Protein AF-A0A7C2DV94-F1 (afdb_monomer)

pLDDT: mean 88.76, std 10.7, range [47.41, 98.06]

Sequence (280 aa):
NLDLTALRSFVTVAEVGGVT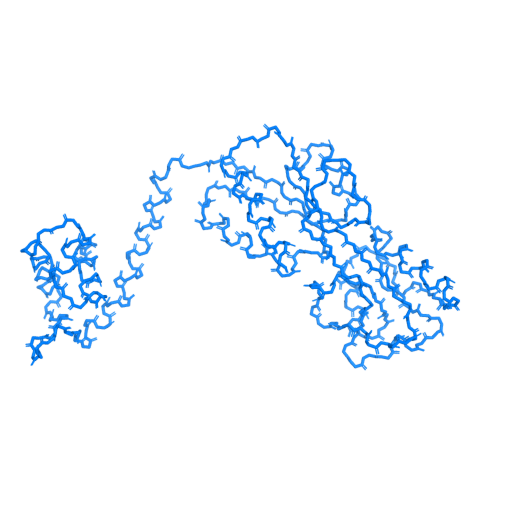RAAGLLNMTQSAVSMQLKRLEEGLGQNVFSRAARRLSLTPEGEQLLSYARRMIALNDEALARLTDRGYEGEVRLGVPHDIVYPQMPVVLKSLAQEFPRVRVNLMSSFTKFLKDDFVAGQYDIILTTEDEPGPGGEILATRDLVWVGAPDGTAWQRRPLRLGFKDTCFFRPIAQARLDAAGIPWEMGFEGECEQVIEATVAADLAISARMRDAIPRGVEVIEAGNSLPPLGQLSICLYNRGFQKGPVIDTILGQLRCAYAA

Radius of gyration: 27.88 Å; Cα contacts (8 Å, |Δi|>4): 443; chains: 1; bounding box: 64×55×72 Å

Secondary structure (DSSP, 8-state):
---HHHHHHHHHHHHHTSHHHHHHHTT--HHHHHHHHHHHHHHHTS-SEE-SSSS-EE-HHHHHHHHHHHHHHHHHHHHHHHHH-----EEEEEEEEGGGSTTHHHHHHHHHHHH-TTEEEEEEEE-HHHHHHHHHTT--SEEEEEESSPPTTPEEEEEEEEEEEE-TT--GGGSSSEEE---TT-THHHHHHHHHHHTT--EEES--SS-HHHHHHHHHTTS-BEEEETT-PPTT-EE---GGGS----EEEEEEEE-SS--SHHHHHHHHHHHHHHH-

Nearest PDB structures (foldseek):
  8sbf-assembly1_D  TM=5.612E-01  e=2.445E-19  Acinetobacter baylyi ADP1
  6g1d-assembly1_B  TM=5.050E-01  e=6.681E-19  Corynebacterium glutamicum
  3onm-assembly1_A  TM=7.831E-01  e=1.874E-14  Yersinia pseudotuberculosis IP 31758
  6g1b-assembly1_J-2  TM=4.345E-01  e=7.746E-18  Corynebacterium glutamicum
  7l4s-assembly2_D  TM=7.063E-01  e=5.474E-11  Shewanella oneidensis MR-1

Foldseek 3Di:
DQDLVLLLLLLLCQVVQHLCVSCVVSVHDSVVSVVSQVVRCVVVVHHQWDPPDPTTHGDPVVVVSNVVSVVVNVVVVVVCCVPPPPDDAEEAEEEEEPQPCPDQVVVLVVVLCSVHVRYHYHYDYDAQVVQVVCQVVVNHQKYKHKAADDDPQWDFLDKFFKFKKAFVVADLLVDPVAEEQDDPSHPLVVLQVVQCVVVVRHHDHLDDDDDPVVSVVCRLVNNHMYIGGQRRDDPSMDGDPPPPSGGGSGMITIIMHGPVPDDDVSVVVSVVSVSVRRND

Structure (mmCIF, N/CA/C/O backbone):
data_AF-A0A7C2DV94-F1
#
_entry.id   AF-A0A7C2DV94-F1
#
loop_
_atom_site.group_PDB
_atom_site.id
_atom_site.type_symbol
_atom_site.label_atom_id
_atom_site.label_alt_id
_atom_site.label_comp_id
_atom_site.label_asym_id
_atom_site.label_entity_id
_atom_site.label_seq_id
_atom_site.pdbx_PDB_ins_code
_atom_site.Cartn_x
_atom_site.Cartn_y
_atom_site.Cartn_z
_atom_site.occupancy
_atom_site.B_iso_or_equiv
_atom_site.auth_seq_id
_atom_site.auth_comp_id
_atom_site.auth_asym_id
_atom_site.auth_atom_id
_atom_site.pdbx_PDB_model_num
ATOM 1 N N . ASN A 1 1 ? -38.627 -9.018 24.542 1.00 70.44 1 ASN A N 1
ATOM 2 C CA . ASN A 1 1 ? -37.436 -8.232 24.153 1.00 70.44 1 ASN A CA 1
ATOM 3 C C . ASN A 1 1 ? -36.237 -8.840 24.870 1.00 70.44 1 ASN A C 1
ATOM 5 O O . ASN A 1 1 ? -36.411 -9.204 26.027 1.00 70.44 1 ASN A O 1
ATOM 9 N N . LEU A 1 2 ? -35.095 -9.032 24.207 1.00 84.38 2 LEU A N 1
ATOM 10 C CA . LEU A 1 2 ? -33.922 -9.676 24.818 1.00 84.38 2 LEU A CA 1
ATOM 11 C C . LEU A 1 2 ? -33.049 -8.622 25.512 1.00 84.38 2 LEU A C 1
ATOM 13 O O . LEU A 1 2 ? -32.618 -7.667 24.875 1.00 84.38 2 LEU A O 1
ATOM 17 N N . ASP A 1 3 ? -32.798 -8.791 26.811 1.00 89.75 3 ASP A N 1
ATOM 18 C CA . ASP A 1 3 ? -31.919 -7.908 27.587 1.00 89.75 3 ASP A CA 1
ATOM 19 C C . ASP A 1 3 ? -30.446 -8.237 27.299 1.00 89.75 3 ASP A C 1
ATOM 21 O O . ASP A 1 3 ? -29.987 -9.358 27.533 1.00 89.75 3 ASP A O 1
ATOM 25 N N . LEU A 1 4 ? -29.685 -7.251 26.819 1.00 89.81 4 LEU A N 1
ATOM 26 C CA . LEU A 1 4 ? -28.257 -7.385 26.518 1.00 89.81 4 LEU A CA 1
ATOM 27 C C . LEU A 1 4 ? -27.417 -7.770 27.740 1.00 89.81 4 LEU A C 1
ATOM 29 O O . LEU A 1 4 ? -26.421 -8.477 27.594 1.00 89.81 4 LEU A O 1
ATOM 33 N N . THR A 1 5 ? -27.825 -7.375 28.947 1.00 90.19 5 THR A N 1
ATOM 34 C CA . THR A 1 5 ? -27.148 -7.773 30.192 1.00 90.19 5 THR A CA 1
ATOM 35 C C . THR A 1 5 ? -27.290 -9.277 30.432 1.00 90.19 5 THR A C 1
ATOM 37 O O . THR A 1 5 ? -26.333 -9.959 30.817 1.00 90.19 5 THR A O 1
ATOM 40 N N . ALA A 1 6 ? -28.480 -9.813 30.153 1.00 94.38 6 ALA A N 1
ATOM 41 C CA . ALA A 1 6 ? -28.763 -11.236 30.255 1.00 94.38 6 ALA A CA 1
ATOM 42 C C . ALA A 1 6 ? -28.068 -12.036 29.145 1.00 94.38 6 ALA A C 1
ATOM 44 O O . ALA A 1 6 ? -27.495 -13.091 29.420 1.00 94.38 6 ALA A O 1
ATOM 45 N N . LEU A 1 7 ? -28.019 -11.497 27.921 1.00 95.94 7 LEU A N 1
ATOM 46 C CA . LEU A 1 7 ? -27.265 -12.085 26.810 1.00 95.94 7 LEU A CA 1
ATOM 47 C C . LEU A 1 7 ? -25.759 -12.127 27.091 1.00 95.94 7 LEU A C 1
ATOM 49 O O . LEU A 1 7 ? -25.143 -13.170 26.889 1.00 95.94 7 LEU A O 1
ATOM 53 N N . ARG A 1 8 ? -25.162 -11.043 27.605 1.00 93.31 8 ARG A N 1
ATOM 54 C CA . ARG A 1 8 ? -23.743 -11.023 28.005 1.00 93.31 8 ARG A CA 1
ATOM 55 C C . ARG A 1 8 ? -23.462 -12.066 29.084 1.00 93.31 8 ARG A C 1
ATOM 57 O O . ARG A 1 8 ? -22.522 -12.841 28.948 1.00 93.31 8 ARG A O 1
ATOM 64 N N . SER A 1 9 ? -24.331 -12.158 30.094 1.00 94.44 9 SER A N 1
ATOM 65 C CA . SER A 1 9 ? -24.236 -13.189 31.138 1.00 94.44 9 SER A CA 1
ATOM 66 C C . SER A 1 9 ? -24.270 -14.605 30.556 1.00 94.44 9 SER A C 1
ATOM 68 O O . SER A 1 9 ? -23.440 -15.442 30.907 1.00 94.44 9 SER A O 1
ATOM 70 N N . PHE A 1 10 ? -25.193 -14.867 29.633 1.00 96.88 10 PHE A N 1
ATOM 71 C CA . PHE A 1 10 ? -25.312 -16.141 28.930 1.00 96.88 10 PHE A CA 1
ATOM 72 C C . PHE A 1 10 ? -24.067 -16.496 28.111 1.00 96.88 10 PHE A C 1
ATOM 74 O O . PHE A 1 10 ? -23.511 -17.581 28.298 1.00 96.88 10 PHE A O 1
ATOM 81 N N . VAL A 1 11 ? -23.594 -15.577 27.265 1.00 95.62 11 VAL A N 1
ATOM 82 C CA . VAL A 1 11 ? -22.402 -15.778 26.427 1.00 95.62 11 VAL A CA 1
ATOM 83 C C . VAL A 1 11 ? -21.177 -16.064 27.294 1.00 95.62 11 VAL A C 1
ATOM 85 O O . VAL A 1 11 ? -20.503 -17.069 27.076 1.00 95.62 11 VAL A O 1
ATOM 88 N N . THR A 1 12 ? -20.929 -15.256 28.330 1.00 90.56 12 THR A N 1
ATOM 89 C CA . THR A 1 12 ? -19.771 -15.459 29.211 1.00 90.56 12 THR A CA 1
ATOM 90 C C . THR A 1 12 ? -19.838 -16.807 29.924 1.00 90.56 12 THR A C 1
ATOM 92 O O . THR A 1 12 ? -18.832 -17.508 29.991 1.00 90.56 12 THR A O 1
ATOM 95 N N . VAL A 1 13 ? -21.010 -17.217 30.426 1.00 94.94 13 VAL A N 1
ATOM 96 C CA . VAL A 1 13 ? -21.186 -18.523 31.087 1.00 94.94 13 VAL A CA 1
ATOM 97 C C . VAL A 1 13 ? -20.952 -19.684 30.122 1.00 94.94 13 VAL A C 1
ATOM 99 O O . VAL A 1 13 ? -20.335 -20.673 30.525 1.00 94.94 13 VAL A O 1
ATOM 102 N N . ALA A 1 14 ? -21.400 -19.564 28.870 1.00 93.12 14 ALA A N 1
ATOM 103 C CA . ALA A 1 14 ? -21.164 -20.560 27.830 1.00 93.12 14 ALA A CA 1
ATOM 104 C C . ALA A 1 14 ? -19.669 -20.698 27.495 1.00 93.12 14 ALA A C 1
ATOM 106 O O . ALA A 1 14 ? -19.164 -21.813 27.383 1.00 93.12 14 ALA A O 1
ATOM 107 N N . GLU A 1 15 ? -18.947 -19.581 27.404 1.00 89.69 15 GLU A N 1
ATOM 108 C CA . GLU A 1 15 ? -17.522 -19.551 27.048 1.00 89.69 15 GLU A CA 1
ATOM 109 C C . GLU A 1 15 ? -16.624 -20.085 28.159 1.00 89.69 15 GLU A C 1
ATOM 111 O O . GLU A 1 15 ? -15.715 -20.878 27.912 1.00 89.69 15 GLU A O 1
ATOM 116 N N . VAL A 1 16 ? -16.899 -19.698 29.405 1.00 89.06 16 VAL A N 1
ATOM 117 C CA . VAL A 1 16 ? -16.094 -20.152 30.544 1.00 89.06 16 VAL A CA 1
ATOM 118 C C . VAL A 1 16 ? -16.640 -21.416 31.185 1.00 89.06 16 VAL A C 1
ATOM 120 O O . VAL A 1 16 ? -16.038 -21.912 32.127 1.00 89.06 16 VAL A O 1
ATOM 123 N N . GLY A 1 17 ? -17.760 -21.967 30.718 1.00 86.00 17 GLY A N 1
ATOM 124 C CA . GLY A 1 17 ? -18.319 -23.234 31.194 1.00 86.00 17 GLY A CA 1
ATOM 125 C C . GLY A 1 17 ? -18.660 -23.254 32.687 1.00 86.00 17 GLY A C 1
ATOM 126 O O . GLY A 1 17 ? -18.464 -24.279 33.345 1.00 86.00 17 GLY A O 1
ATOM 127 N N . GLY A 1 18 ? -19.100 -22.126 33.257 1.00 88.50 18 GLY A N 1
ATOM 128 C CA . GLY A 1 18 ? -19.521 -22.076 34.659 1.00 88.50 18 GLY A CA 1
ATOM 129 C C . GLY A 1 18 ? -19.868 -20.687 35.195 1.00 88.50 18 GLY A C 1
ATOM 130 O O . GLY A 1 18 ? -19.158 -19.711 34.965 1.00 88.50 18 GLY A O 1
ATOM 131 N N . VAL A 1 19 ? -20.934 -20.628 35.998 1.00 90.75 19 VAL A N 1
ATOM 132 C CA . VAL A 1 19 ? -21.489 -19.385 36.564 1.00 90.75 19 VAL A CA 1
ATOM 133 C C . VAL A 1 19 ? -20.498 -18.664 37.481 1.00 90.75 19 VAL A C 1
ATOM 135 O O . VAL A 1 19 ? -20.365 -17.448 37.400 1.00 90.75 19 VAL A O 1
ATOM 138 N N . THR A 1 20 ? -19.761 -19.392 38.323 1.00 89.88 20 THR A N 1
ATOM 139 C CA . THR A 1 20 ? -18.794 -18.795 39.262 1.00 89.88 20 THR A CA 1
ATOM 140 C C . THR A 1 20 ? -17.648 -18.085 38.539 1.00 89.88 20 THR A C 1
ATOM 142 O O . THR A 1 20 ? -17.270 -16.985 38.927 1.00 89.88 20 THR A O 1
ATOM 145 N N . ARG A 1 21 ? -17.122 -18.672 37.453 1.00 87.38 21 ARG A N 1
ATOM 146 C CA . ARG A 1 21 ? -16.070 -18.038 36.641 1.00 87.38 21 ARG A CA 1
ATOM 147 C C . ARG A 1 21 ? -16.603 -16.828 35.875 1.00 87.38 21 ARG A C 1
ATOM 149 O O . ARG A 1 21 ? -15.940 -15.798 35.838 1.00 87.38 21 ARG A O 1
ATOM 156 N N . ALA A 1 22 ? -17.813 -16.929 35.326 1.00 88.50 22 ALA A N 1
ATOM 157 C CA . ALA A 1 22 ? -18.441 -15.825 34.606 1.00 88.50 22 ALA A CA 1
ATOM 158 C C . ALA A 1 22 ? -18.729 -14.622 35.513 1.00 88.50 22 ALA A C 1
ATOM 160 O O . ALA A 1 22 ? -18.505 -13.487 35.111 1.00 88.50 22 ALA A O 1
ATOM 161 N N . ALA A 1 23 ? -19.165 -14.867 36.752 1.00 88.69 23 ALA A N 1
ATOM 162 C CA . ALA A 1 23 ? -19.403 -13.826 37.750 1.00 88.69 23 ALA A CA 1
ATOM 163 C C . ALA A 1 23 ? -18.155 -12.961 37.997 1.00 88.69 23 ALA A C 1
ATOM 165 O O . ALA A 1 23 ? -18.254 -11.735 37.994 1.00 88.69 23 ALA A O 1
ATOM 166 N N . GLY A 1 24 ? -16.979 -13.593 38.104 1.00 80.75 24 GLY A N 1
ATOM 167 C CA . GLY A 1 24 ? -15.704 -12.884 38.229 1.00 80.75 24 GLY A CA 1
ATOM 168 C C . GLY A 1 24 ? -15.379 -11.996 37.024 1.00 80.75 24 GLY A C 1
ATOM 169 O O . GLY A 1 24 ? -14.966 -10.859 37.208 1.00 80.75 24 GLY A O 1
ATOM 170 N N . LEU A 1 25 ? -15.618 -12.472 35.797 1.00 73.50 25 LEU A N 1
ATOM 171 C CA . LEU A 1 25 ? -15.349 -11.700 34.572 1.00 73.50 25 LEU A CA 1
ATOM 172 C C . LEU A 1 25 ? -16.325 -10.541 34.353 1.00 73.50 25 LEU A C 1
ATOM 174 O O . LEU A 1 25 ? -15.957 -9.518 33.783 1.00 73.50 25 LEU A O 1
ATOM 178 N N . LEU A 1 26 ? -17.570 -10.700 34.799 1.00 81.75 26 LEU A N 1
ATOM 179 C CA . LEU A 1 26 ? -18.624 -9.699 34.637 1.00 81.75 26 LEU A CA 1
ATOM 180 C C . LEU A 1 26 ? -18.655 -8.674 35.778 1.00 81.75 26 LEU A C 1
ATOM 182 O O . LEU A 1 26 ? -19.488 -7.772 35.744 1.00 81.75 26 LEU A O 1
ATOM 186 N N . ASN A 1 27 ? -17.786 -8.808 36.788 1.00 86.25 27 ASN A N 1
ATOM 187 C CA . ASN A 1 27 ? -17.845 -8.041 38.038 1.00 86.25 27 ASN A CA 1
ATOM 188 C C . ASN A 1 27 ? -19.232 -8.120 38.711 1.00 86.25 27 ASN A C 1
ATOM 190 O O . ASN A 1 27 ? -19.767 -7.132 39.212 1.00 86.25 27 ASN A O 1
ATOM 194 N N . MET A 1 28 ? -19.832 -9.314 38.710 1.00 90.44 28 MET A N 1
ATOM 195 C CA . MET A 1 28 ? -21.149 -9.597 39.289 1.00 90.44 28 MET A CA 1
ATOM 196 C C . MET A 1 28 ? -21.049 -10.685 40.363 1.00 90.44 28 MET A C 1
ATOM 198 O O . MET A 1 28 ? -20.097 -11.460 40.406 1.00 90.44 28 MET A O 1
ATOM 202 N N . THR A 1 29 ? -22.060 -10.804 41.227 1.00 95.00 29 THR A N 1
ATOM 203 C CA . THR A 1 29 ? -22.176 -11.961 42.129 1.00 95.00 29 THR A CA 1
ATOM 204 C C . THR A 1 29 ? -22.707 -13.187 41.377 1.00 95.00 29 THR A C 1
ATOM 206 O O . THR A 1 29 ? -23.443 -13.067 40.395 1.00 95.00 29 THR A O 1
ATOM 209 N N . GLN A 1 30 ? -22.400 -14.398 41.858 1.00 94.62 30 GLN A N 1
ATOM 210 C CA . GLN A 1 30 ? -22.920 -15.641 41.264 1.00 94.62 30 GLN A CA 1
ATOM 211 C C . GLN A 1 30 ? -24.460 -15.678 41.233 1.00 94.62 30 GLN A C 1
ATOM 213 O O . GLN A 1 30 ? -25.055 -16.160 40.265 1.00 94.62 30 GLN A O 1
ATOM 218 N N . SER A 1 31 ? -25.114 -15.155 42.275 1.00 94.69 31 SER A N 1
ATOM 219 C CA . SER A 1 31 ? -26.574 -15.043 42.339 1.00 94.69 31 SER A CA 1
ATOM 220 C C . SER A 1 31 ? -27.120 -14.067 41.295 1.00 94.69 31 SER A C 1
ATOM 222 O O . SER A 1 31 ? -28.134 -14.371 40.668 1.00 94.69 31 SER A O 1
ATOM 224 N N . ALA A 1 32 ? -26.430 -12.950 41.038 1.00 93.75 32 ALA A N 1
ATOM 225 C CA . ALA A 1 32 ? -26.820 -11.996 40.005 1.00 93.75 32 ALA A CA 1
ATOM 226 C C . ALA A 1 32 ? -26.713 -12.602 38.597 1.00 93.75 32 ALA A C 1
ATOM 228 O O . ALA A 1 32 ? -27.674 -12.513 37.836 1.00 93.75 32 ALA A O 1
ATOM 229 N N . VAL A 1 33 ? -25.613 -13.294 38.273 1.00 94.12 33 VAL A N 1
ATOM 230 C CA . VAL A 1 33 ? -25.477 -14.011 36.987 1.00 94.12 33 VAL A CA 1
ATOM 231 C C . VAL A 1 33 ? -26.559 -15.085 36.844 1.00 94.12 33 VAL A C 1
ATOM 233 O O . VAL A 1 33 ? -27.213 -15.167 35.808 1.00 94.12 33 VAL A O 1
ATOM 236 N N . SER A 1 34 ? -26.819 -15.868 37.897 1.00 93.62 34 SER A N 1
ATOM 237 C CA . SER A 1 34 ? -27.868 -16.904 37.874 1.00 93.62 34 SER A CA 1
ATOM 238 C C . SER A 1 34 ? -29.262 -16.316 37.632 1.00 93.62 34 SER A C 1
ATOM 240 O O . SER A 1 34 ? -30.061 -16.896 36.902 1.00 93.62 34 SER A O 1
ATOM 242 N N . MET A 1 35 ? -29.556 -15.153 38.220 1.00 95.38 35 MET A N 1
ATOM 243 C CA . MET A 1 35 ? -30.818 -14.445 38.011 1.00 95.38 35 MET A CA 1
ATOM 244 C C . MET A 1 35 ? -30.952 -13.928 36.574 1.00 95.38 35 MET A C 1
ATOM 246 O O . MET A 1 35 ? -32.039 -14.007 36.011 1.00 95.38 35 MET A O 1
ATOM 250 N N . GLN A 1 36 ? -29.865 -13.438 35.970 1.00 96.06 36 GLN A N 1
ATOM 251 C CA . GLN A 1 36 ? -29.868 -13.009 34.570 1.00 96.06 36 GLN A CA 1
ATOM 252 C C . GLN A 1 36 ? -30.136 -14.174 33.612 1.00 96.06 36 GLN A C 1
ATOM 254 O O . GLN A 1 36 ? -30.967 -14.048 32.716 1.00 96.06 36 GLN A O 1
ATOM 259 N N . LEU A 1 37 ? -29.503 -15.330 33.844 1.00 94.69 37 LEU A N 1
ATOM 260 C CA . LEU A 1 37 ? -29.778 -16.542 33.065 1.00 94.69 37 LEU A CA 1
ATOM 261 C C . LEU A 1 37 ? -31.231 -16.990 33.214 1.00 94.69 37 LEU A C 1
ATOM 263 O O . LEU A 1 37 ? -31.898 -17.238 32.217 1.00 94.69 37 LEU A O 1
ATOM 267 N N . LYS A 1 38 ? -31.742 -1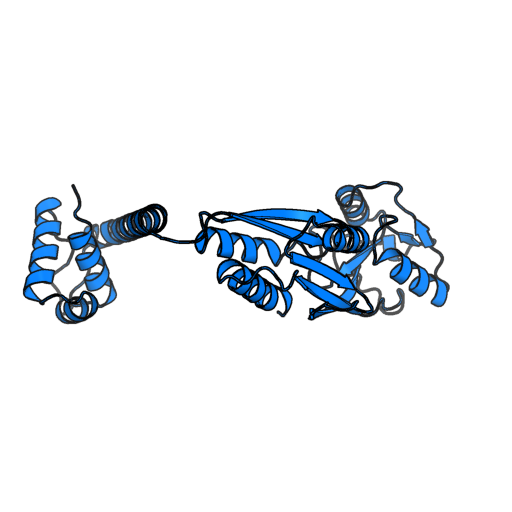7.025 34.449 1.00 93.50 38 LYS A N 1
ATOM 268 C CA . LYS A 1 38 ? -33.130 -17.408 34.715 1.00 93.50 38 LYS A CA 1
ATOM 269 C C . LYS A 1 38 ? -34.117 -16.488 33.990 1.00 93.50 38 LYS A C 1
ATOM 271 O O . LYS A 1 38 ? -35.045 -16.977 33.362 1.00 93.50 38 LYS A O 1
ATOM 276 N N . ARG A 1 39 ? -33.891 -15.170 34.020 1.00 93.50 39 ARG A N 1
ATOM 277 C CA . ARG A 1 39 ? -34.719 -14.193 33.290 1.00 93.50 39 ARG A CA 1
ATOM 278 C C . ARG A 1 39 ? -34.672 -14.399 31.779 1.00 93.50 39 ARG A C 1
ATOM 280 O O . ARG A 1 39 ? -35.693 -14.239 31.118 1.00 93.50 39 ARG A O 1
ATOM 287 N N . LEU A 1 40 ? -33.500 -14.731 31.235 1.00 95.38 40 LEU A N 1
ATOM 288 C CA . LEU A 1 40 ? -33.345 -15.034 29.814 1.00 95.38 40 LEU A CA 1
ATOM 289 C C . LEU A 1 40 ? -34.154 -16.278 29.426 1.00 95.38 40 LEU A C 1
ATOM 291 O O . LEU A 1 40 ? -34.907 -16.231 28.459 1.00 95.38 40 LEU A O 1
ATOM 295 N N . GLU A 1 41 ? -34.033 -17.356 30.203 1.00 94.56 41 GLU A N 1
ATOM 296 C CA . GLU A 1 41 ? -34.761 -18.612 29.982 1.00 94.56 41 GLU A CA 1
ATOM 297 C C . GLU A 1 41 ? -36.278 -18.423 30.116 1.00 94.56 41 GLU A C 1
ATOM 299 O O . GLU A 1 41 ? -37.038 -18.861 29.253 1.00 94.56 41 GLU A O 1
ATOM 304 N N . GLU A 1 42 ? -36.730 -17.694 31.140 1.00 93.06 42 GLU A N 1
ATOM 305 C CA . GLU A 1 42 ? -38.142 -17.335 31.328 1.00 93.06 42 GLU A CA 1
ATOM 306 C C . GLU A 1 42 ? -38.676 -16.487 30.167 1.00 93.06 42 GLU A C 1
ATOM 308 O O . GLU A 1 42 ? -39.779 -16.730 29.682 1.00 93.06 42 GLU A O 1
ATOM 313 N N . GLY A 1 43 ? -37.886 -15.526 29.678 1.00 91.06 43 GLY A N 1
ATOM 314 C CA . GLY A 1 43 ? -38.255 -14.686 28.538 1.00 91.06 43 GLY A CA 1
ATOM 315 C C . GLY A 1 43 ? -38.337 -15.443 27.209 1.00 91.06 43 GLY A C 1
ATOM 316 O O . GLY A 1 43 ? -39.063 -15.015 26.312 1.00 91.06 43 GLY A O 1
ATOM 317 N N . LEU A 1 44 ? -37.611 -16.556 27.082 1.00 91.69 44 LEU A N 1
ATOM 318 C CA . LEU A 1 44 ? -37.637 -17.444 25.917 1.00 91.69 44 LEU A CA 1
ATOM 319 C C . LEU A 1 44 ? -38.655 -18.584 26.057 1.00 91.69 44 LEU A C 1
ATOM 321 O O . LEU A 1 44 ? -39.007 -19.207 25.057 1.00 91.69 44 LEU A O 1
ATOM 325 N N . GLY A 1 45 ? -39.102 -18.883 27.280 1.00 92.62 45 GLY A N 1
ATOM 326 C CA . GLY A 1 45 ? -39.872 -20.088 27.594 1.00 92.62 45 GLY A CA 1
ATOM 327 C C . GLY A 1 45 ? -39.071 -21.384 27.413 1.00 92.62 45 GLY A C 1
ATOM 328 O O . GLY A 1 45 ? -39.668 -22.452 27.294 1.00 92.62 45 GLY A O 1
ATOM 329 N N . GLN A 1 46 ? -37.737 -21.297 27.356 1.00 92.62 46 GLN A N 1
ATOM 330 C CA . GLN A 1 46 ? -36.838 -22.407 27.035 1.00 92.62 46 GLN A CA 1
ATOM 331 C C . GLN A 1 46 ? -35.569 -22.361 27.887 1.00 92.62 46 GLN A C 1
ATOM 333 O O . GLN A 1 46 ? -35.052 -21.286 28.183 1.00 92.62 46 GLN A O 1
ATOM 338 N N . ASN A 1 47 ? -35.036 -23.536 28.234 1.00 93.62 47 ASN A N 1
ATOM 339 C CA . ASN A 1 47 ? -33.738 -23.634 28.897 1.00 93.62 47 ASN A CA 1
ATOM 340 C C . ASN A 1 47 ? -32.616 -23.532 27.861 1.00 93.62 47 ASN A C 1
ATOM 342 O O . ASN A 1 47 ? -32.651 -24.213 26.835 1.00 93.62 47 ASN A O 1
ATOM 346 N N . VAL A 1 48 ? -31.595 -22.733 28.156 1.00 94.31 48 VAL A N 1
ATOM 347 C CA . VAL A 1 48 ? -30.426 -22.543 27.275 1.00 94.31 48 VAL A CA 1
ATOM 348 C C . VAL A 1 48 ? -29.212 -23.339 27.756 1.00 94.31 48 VAL A C 1
ATOM 350 O O . VAL A 1 48 ? -28.264 -23.555 27.000 1.00 94.31 48 VAL A O 1
ATOM 353 N N . PHE A 1 49 ? -29.259 -23.828 29.000 1.00 93.81 49 PHE A N 1
ATOM 354 C CA . PHE A 1 49 ? -28.287 -24.764 29.557 1.00 93.81 49 PHE A CA 1
ATOM 355 C C . PHE A 1 49 ? -28.943 -26.071 30.014 1.00 93.81 49 PHE A C 1
ATOM 357 O O . PHE A 1 49 ? -30.014 -26.086 30.621 1.00 93.81 49 PHE A O 1
ATOM 364 N N . SER A 1 50 ? -28.254 -27.188 29.786 1.00 88.44 50 SER A N 1
ATOM 365 C CA . SER A 1 50 ? -28.629 -28.495 30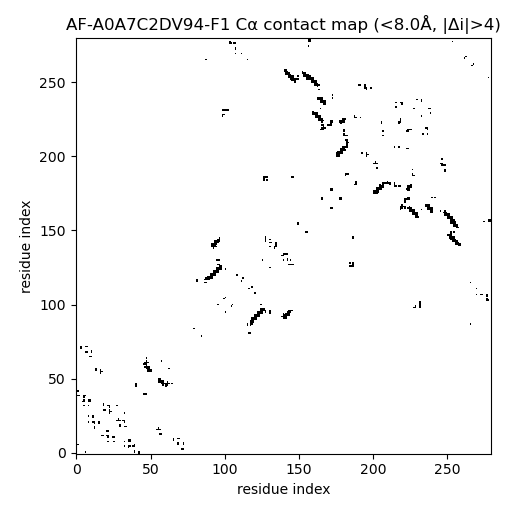.315 1.00 88.44 50 SER A CA 1
ATOM 366 C C . SER A 1 50 ? -28.049 -28.694 31.721 1.00 88.44 50 SER A C 1
ATOM 368 O O . SER A 1 50 ? -26.883 -28.390 31.992 1.00 88.44 50 SER A O 1
ATOM 370 N N . ARG A 1 51 ? -28.870 -29.237 32.629 1.00 71.31 51 ARG A N 1
ATOM 371 C CA . ARG A 1 51 ? -28.462 -29.637 33.992 1.00 71.31 51 ARG A CA 1
ATOM 372 C C . ARG A 1 51 ? -28.196 -31.142 34.123 1.00 71.31 51 ARG A C 1
ATOM 374 O O . ARG A 1 51 ? -27.954 -31.621 35.225 1.00 71.31 51 ARG A O 1
ATOM 381 N N . ALA A 1 52 ? -28.268 -31.888 33.019 1.00 65.50 52 ALA A N 1
ATOM 382 C CA . ALA A 1 52 ? -28.229 -33.351 33.021 1.00 65.50 52 ALA A CA 1
ATOM 383 C C . ALA A 1 52 ? -26.820 -33.936 33.235 1.00 65.50 52 ALA A C 1
ATOM 385 O O . ALA A 1 52 ? -26.686 -35.106 33.581 1.00 65.50 52 ALA A O 1
ATOM 386 N N . ALA A 1 53 ? -25.764 -33.137 33.064 1.00 56.56 53 ALA A N 1
ATOM 387 C CA . ALA A 1 53 ? -24.386 -33.572 33.246 1.00 56.56 53 ALA A CA 1
ATOM 388 C C . ALA A 1 53 ? -23.735 -32.883 34.454 1.00 56.56 53 ALA A C 1
ATOM 390 O O . ALA A 1 53 ? -24.061 -31.751 34.802 1.00 56.56 53 ALA A O 1
ATOM 391 N N . ARG A 1 54 ? -22.707 -33.523 35.035 1.00 65.44 54 ARG A N 1
ATOM 392 C CA . ARG A 1 54 ? -21.780 -32.933 36.033 1.00 65.44 54 ARG A CA 1
ATOM 393 C C . ARG A 1 54 ? -21.098 -31.630 35.561 1.00 65.44 54 ARG A C 1
ATOM 395 O O . ARG A 1 54 ? -20.338 -31.032 36.317 1.00 65.44 54 ARG A O 1
ATOM 402 N N . ARG A 1 55 ? -21.336 -31.217 34.314 1.00 71.44 55 ARG A N 1
ATOM 403 C CA . ARG A 1 55 ? -20.789 -30.045 33.642 1.00 71.44 55 ARG A CA 1
ATOM 404 C C . ARG A 1 55 ? -21.937 -29.278 32.986 1.00 71.44 55 ARG A C 1
ATOM 406 O O . ARG A 1 55 ? -22.780 -29.881 32.332 1.00 71.44 55 ARG A O 1
ATOM 413 N N . LEU A 1 56 ? -21.937 -27.959 33.150 1.00 83.25 56 LEU A N 1
ATOM 414 C CA . LEU A 1 56 ? -22.874 -27.063 32.480 1.00 83.25 56 LEU A CA 1
ATOM 415 C C . LEU A 1 56 ? -22.607 -27.101 30.965 1.00 83.25 56 LEU A C 1
ATOM 417 O O . LEU A 1 56 ? -21.482 -26.826 30.542 1.00 83.25 56 LEU A O 1
ATOM 421 N N . SER A 1 57 ? -23.610 -27.460 30.166 1.00 89.12 57 SER A N 1
ATOM 422 C CA . SER A 1 57 ? -23.531 -27.517 28.698 1.00 89.12 57 SER A CA 1
ATOM 423 C C . SER A 1 57 ? -24.712 -26.788 28.065 1.00 89.12 57 SER A C 1
ATOM 425 O O . SER A 1 57 ? -25.754 -26.651 28.701 1.00 89.12 57 SER A O 1
ATOM 427 N N . LEU A 1 58 ? -24.557 -26.309 26.830 1.00 93.88 58 LEU A N 1
ATOM 428 C CA . LEU A 1 58 ? -25.651 -25.680 26.088 1.00 93.88 58 LEU A CA 1
ATOM 429 C C . LEU A 1 58 ? -26.689 -26.722 25.656 1.00 93.88 58 LEU A C 1
ATOM 431 O O . LEU A 1 58 ? -26.357 -27.881 25.404 1.00 93.88 58 LEU A O 1
ATOM 435 N N . THR A 1 59 ? -27.948 -26.303 25.584 1.00 95.12 59 THR A N 1
ATOM 436 C CA . THR A 1 59 ? -28.995 -27.018 24.837 1.00 95.12 59 THR A CA 1
ATOM 437 C C . THR A 1 59 ? -28.887 -26.686 23.341 1.00 95.12 59 THR A C 1
ATOM 439 O O . THR A 1 59 ? -28.199 -25.721 22.992 1.00 95.12 59 THR A O 1
ATOM 442 N N . PRO A 1 60 ? -29.567 -27.420 22.437 1.00 94.00 60 PRO A N 1
ATOM 443 C CA . PRO A 1 60 ? -29.644 -27.041 21.022 1.00 94.00 60 PRO A CA 1
ATOM 444 C C . PRO A 1 60 ? -30.117 -25.593 20.818 1.00 94.00 60 PRO A C 1
ATOM 446 O O . PRO A 1 60 ? -29.594 -24.864 19.975 1.00 94.00 60 PRO A O 1
ATOM 449 N N . GLU A 1 61 ? -31.063 -25.141 21.637 1.00 94.38 61 GLU A N 1
ATOM 450 C CA . GLU A 1 61 ? -31.582 -23.775 21.598 1.00 94.38 61 GLU A CA 1
ATOM 451 C C . GLU A 1 61 ? -30.586 -22.772 22.184 1.00 94.38 61 GLU A C 1
ATOM 453 O O . GLU A 1 61 ? -30.453 -21.661 21.668 1.00 94.38 61 GLU A O 1
ATOM 458 N N . GLY A 1 62 ? -29.811 -23.181 23.193 1.00 95.31 62 GLY A N 1
ATOM 459 C CA . GLY A 1 62 ? -28.655 -22.434 23.681 1.00 95.31 62 GLY A CA 1
ATOM 460 C C . GLY A 1 62 ? -27.586 -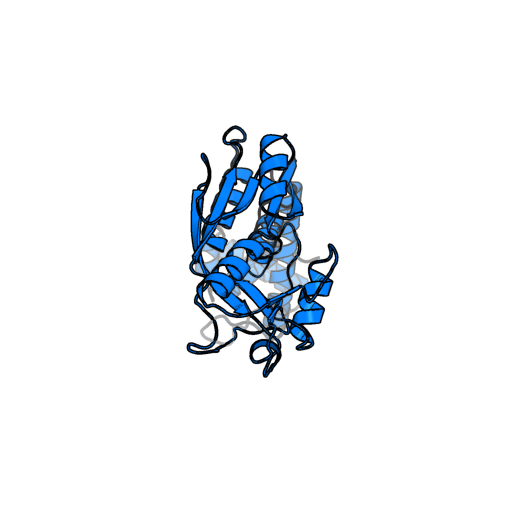22.225 22.603 1.00 95.31 62 GLY A C 1
ATOM 461 O O . GLY A 1 62 ? -27.081 -21.115 22.454 1.00 95.31 62 GLY A O 1
ATOM 462 N N . GLU A 1 63 ? -27.263 -23.240 21.799 1.00 95.31 63 GLU A N 1
ATOM 463 C CA . GLU A 1 63 ? -26.302 -23.088 20.695 1.00 95.31 63 GLU A CA 1
ATOM 464 C C . GLU A 1 63 ? -26.798 -22.110 19.622 1.00 95.31 63 GLU A C 1
ATOM 466 O O . GLU A 1 63 ? -26.044 -21.235 19.177 1.00 95.31 63 GLU A O 1
ATOM 471 N N . GLN A 1 64 ? -28.079 -22.193 19.250 1.00 95.44 64 GLN A N 1
ATOM 472 C CA . GLN A 1 64 ? -28.682 -21.231 18.325 1.00 95.44 64 GLN A CA 1
ATOM 473 C C . GLN A 1 64 ? -28.642 -19.811 18.897 1.00 95.44 64 GLN A C 1
ATOM 475 O O . GLN A 1 64 ? -28.209 -18.873 18.217 1.00 95.44 64 GLN A O 1
ATOM 480 N N . LEU A 1 65 ? -29.040 -19.649 20.163 1.00 95.75 65 LEU A N 1
ATOM 481 C CA . LEU A 1 65 ? -29.030 -18.357 20.835 1.00 95.75 65 LEU A CA 1
ATOM 482 C C . LEU A 1 65 ? -27.617 -17.785 20.943 1.00 95.75 65 LEU A C 1
ATOM 484 O O . LEU A 1 65 ? -27.456 -16.585 20.757 1.00 95.75 65 LEU A O 1
ATOM 488 N N . LEU A 1 66 ? -26.591 -18.605 21.185 1.00 94.38 66 LEU A N 1
ATOM 489 C CA . LEU A 1 66 ? -25.201 -18.152 21.309 1.00 94.38 66 LEU A CA 1
ATOM 490 C C . LEU A 1 66 ? -24.733 -17.401 20.057 1.00 94.38 66 LEU A C 1
ATOM 492 O O . LEU A 1 66 ? -24.112 -16.340 20.160 1.00 94.38 66 LEU A O 1
ATOM 496 N N . SER A 1 67 ? -25.084 -17.909 18.875 1.00 91.31 67 SER A N 1
ATOM 497 C CA . SER A 1 67 ? -24.779 -17.250 17.601 1.00 91.31 67 SER A CA 1
ATOM 498 C C . SER A 1 67 ? -25.473 -15.890 17.458 1.00 91.31 67 SER A C 1
ATOM 500 O O . SER A 1 67 ? -24.863 -14.917 17.003 1.00 91.31 67 SER A O 1
ATOM 502 N N . TYR A 1 68 ? -26.752 -15.789 17.833 1.00 94.81 68 TYR A N 1
ATOM 503 C CA . TYR A 1 68 ? -27.489 -14.521 17.776 1.00 94.81 68 TYR A CA 1
ATOM 504 C C . TYR A 1 68 ? -27.022 -13.531 18.847 1.00 94.81 68 TYR A C 1
ATOM 506 O O . TYR A 1 68 ? -26.789 -12.365 18.535 1.00 94.81 68 TYR A O 1
ATOM 514 N N . ALA A 1 69 ? -26.815 -13.997 20.078 1.00 92.94 69 ALA A N 1
ATOM 515 C CA . ALA A 1 69 ? -26.382 -13.198 21.217 1.00 92.94 69 ALA A CA 1
ATOM 516 C C . ALA A 1 69 ? -25.053 -12.492 20.934 1.00 92.94 69 ALA A C 1
ATOM 518 O O . ALA A 1 69 ? -24.951 -11.284 21.135 1.00 92.94 69 ALA A O 1
ATOM 519 N N . ARG A 1 70 ? -24.065 -13.211 20.383 1.00 86.06 70 ARG A N 1
ATOM 520 C CA . ARG A 1 70 ? -22.772 -12.627 19.987 1.00 86.06 70 ARG A CA 1
ATOM 521 C C . ARG A 1 70 ? -22.928 -11.496 18.973 1.00 86.06 70 ARG A C 1
ATOM 523 O O . ARG A 1 70 ? -22.338 -10.437 19.149 1.00 86.06 70 ARG A O 1
ATOM 530 N N . ARG A 1 71 ? -23.755 -11.694 17.940 1.00 88.75 71 ARG A N 1
ATOM 531 C CA . ARG A 1 71 ? -24.017 -10.671 16.913 1.00 88.75 71 ARG A CA 1
ATOM 532 C C . ARG A 1 71 ? -24.739 -9.451 17.484 1.00 88.75 71 ARG A C 1
ATOM 534 O O . ARG A 1 71 ? -24.383 -8.328 17.150 1.00 88.75 71 ARG A O 1
ATOM 541 N N . MET A 1 72 ? -25.721 -9.662 18.359 1.00 89.88 72 MET A N 1
ATOM 542 C CA . MET A 1 72 ? -26.461 -8.574 19.008 1.00 89.88 72 MET A CA 1
ATOM 543 C C . MET A 1 72 ? -25.573 -7.746 19.941 1.00 89.88 72 MET A C 1
ATOM 545 O O . MET A 1 72 ? -25.655 -6.522 19.918 1.00 89.88 72 MET A O 1
ATOM 549 N N . ILE A 1 73 ? -24.715 -8.402 20.729 1.00 83.25 73 ILE A N 1
ATOM 550 C CA . ILE A 1 73 ? -23.751 -7.722 21.604 1.00 83.25 73 ILE A CA 1
ATOM 551 C C . ILE A 1 73 ? -22.759 -6.920 20.760 1.00 83.25 73 ILE A C 1
ATOM 553 O O . ILE A 1 73 ? -22.601 -5.733 21.010 1.00 83.25 73 ILE A O 1
ATOM 557 N N . ALA A 1 74 ? -22.181 -7.519 19.715 1.00 72.00 74 ALA A N 1
ATOM 558 C CA . ALA A 1 74 ? -21.247 -6.823 18.829 1.00 72.00 74 ALA A CA 1
ATOM 559 C C . ALA A 1 74 ? -21.875 -5.583 18.170 1.00 72.00 74 ALA A C 1
ATOM 561 O O . ALA A 1 74 ? -21.255 -4.526 18.141 1.00 72.00 74 ALA A O 1
ATOM 562 N N . LEU A 1 75 ? -23.122 -5.685 17.697 1.00 76.25 75 LEU A N 1
ATOM 563 C CA . LEU A 1 75 ? -23.834 -4.553 17.099 1.00 76.25 75 LEU A CA 1
ATOM 564 C C . LEU A 1 75 ? -24.151 -3.456 18.129 1.00 76.25 75 LEU A C 1
ATOM 566 O O . LEU A 1 75 ? -24.101 -2.269 17.810 1.00 76.25 75 LEU A O 1
ATOM 570 N N . ASN A 1 76 ? -24.485 -3.834 19.366 1.00 77.06 76 ASN A N 1
ATOM 571 C CA . ASN A 1 76 ? -24.688 -2.869 20.443 1.00 77.06 76 ASN A CA 1
ATOM 572 C C . ASN A 1 76 ? -23.385 -2.156 20.817 1.00 77.06 76 ASN A C 1
ATOM 574 O O . ASN A 1 76 ? -23.399 -0.938 20.981 1.00 77.06 76 ASN A O 1
ATOM 578 N N . ASP A 1 77 ? -22.283 -2.897 20.902 1.00 67.69 77 ASP A N 1
ATOM 579 C CA . ASP A 1 77 ? -20.957 -2.357 21.190 1.00 67.69 77 ASP A CA 1
ATOM 580 C C . ASP A 1 77 ? -20.495 -1.420 20.068 1.00 67.69 77 ASP A C 1
ATOM 582 O O . ASP A 1 77 ? -20.004 -0.332 20.351 1.00 67.69 77 ASP A O 1
ATOM 586 N N . GLU A 1 78 ? -20.740 -1.774 18.803 1.00 65.81 78 GLU A N 1
ATOM 587 C CA . GLU A 1 78 ? -20.499 -0.913 17.638 1.00 65.81 78 GLU A CA 1
ATOM 588 C C . GLU A 1 78 ? -21.325 0.380 17.704 1.00 65.81 78 GLU A C 1
ATOM 590 O O . GLU A 1 78 ? -20.795 1.472 17.487 1.00 65.81 78 GLU A O 1
ATOM 595 N N . ALA A 1 79 ? -22.619 0.282 18.022 1.00 65.81 79 ALA A N 1
ATOM 596 C CA . ALA A 1 79 ? -23.493 1.445 18.143 1.00 65.81 79 ALA A CA 1
ATOM 597 C C . ALA A 1 79 ? -23.072 2.354 19.305 1.00 65.81 79 ALA A C 1
ATOM 599 O O . ALA A 1 79 ? -22.997 3.571 19.136 1.00 65.81 79 ALA A O 1
ATOM 600 N N . LEU A 1 80 ? -22.760 1.778 20.471 1.00 63.56 80 LEU A N 1
ATOM 601 C CA . LEU A 1 80 ? -22.253 2.518 21.625 1.00 63.56 80 LEU A CA 1
ATOM 602 C C . LEU A 1 80 ? -20.908 3.166 21.312 1.00 63.56 80 LEU A C 1
ATOM 604 O O . LEU A 1 80 ? -20.753 4.351 21.589 1.00 63.56 80 LEU A O 1
ATOM 608 N N . ALA A 1 81 ? -19.975 2.449 20.686 1.00 55.84 81 ALA A N 1
ATOM 609 C CA . ALA A 1 81 ? -18.707 3.016 20.242 1.00 55.84 81 ALA A CA 1
ATOM 610 C C . ALA A 1 81 ? -18.954 4.213 19.317 1.00 55.84 81 ALA A C 1
ATOM 612 O O . ALA A 1 81 ? -18.500 5.309 19.607 1.00 55.84 81 ALA A O 1
ATOM 613 N N . ARG A 1 82 ? -19.779 4.075 18.275 1.00 57.72 82 ARG A N 1
ATOM 614 C CA . ARG A 1 82 ? -20.075 5.187 17.353 1.00 57.72 82 ARG A CA 1
ATOM 615 C C . ARG A 1 82 ? -20.746 6.392 18.013 1.00 57.72 82 ARG A C 1
ATOM 617 O O . ARG A 1 82 ? -20.499 7.517 17.591 1.00 57.72 82 ARG A O 1
ATOM 624 N N . LEU A 1 83 ? -21.615 6.166 18.998 1.00 57.41 83 LEU A N 1
ATOM 625 C CA . LEU A 1 83 ? -22.442 7.214 19.607 1.00 57.41 83 LEU A CA 1
ATOM 626 C C . LEU A 1 83 ? -21.830 7.845 20.865 1.00 57.41 83 LEU A C 1
ATOM 628 O O . LEU A 1 83 ? -22.229 8.946 21.238 1.00 57.41 83 LEU A O 1
ATOM 632 N N . THR A 1 84 ? -20.912 7.155 21.545 1.00 54.41 84 THR A N 1
ATOM 633 C CA . THR A 1 84 ? -20.361 7.588 22.844 1.00 54.41 84 THR A CA 1
ATOM 634 C C . THR A 1 84 ? -18.856 7.790 22.838 1.00 54.41 84 THR A C 1
ATOM 636 O O . THR A 1 84 ? -18.323 8.391 23.775 1.00 54.41 84 THR A O 1
ATOM 639 N N . ASP A 1 85 ? -18.167 7.344 21.789 1.00 51.12 85 ASP A N 1
ATOM 640 C CA . ASP A 1 85 ? -16.769 7.674 21.608 1.00 51.12 85 ASP A CA 1
ATOM 641 C C . ASP A 1 85 ? -16.635 9.208 21.520 1.00 51.12 85 ASP A C 1
ATOM 643 O O . ASP A 1 85 ? -17.358 9.895 20.792 1.00 51.12 85 ASP A O 1
ATOM 647 N N . ARG A 1 86 ? -15.704 9.775 22.285 1.00 49.47 86 ARG A N 1
ATOM 648 C CA . ARG A 1 86 ? -15.287 11.184 22.153 1.00 49.47 86 ARG A CA 1
ATOM 649 C C . ARG A 1 86 ? -14.217 11.346 21.060 1.00 49.47 86 ARG A C 1
ATOM 651 O O . ARG A 1 86 ? -13.553 12.375 20.998 1.00 49.47 86 ARG A O 1
ATOM 658 N N . GLY A 1 87 ? -14.014 10.291 20.273 1.00 48.38 87 GLY A N 1
ATOM 659 C CA . GLY A 1 87 ? -12.972 10.124 19.282 1.00 48.38 87 GLY A CA 1
ATOM 660 C C . GLY A 1 87 ? -13.057 11.038 18.069 1.00 48.38 87 GLY A C 1
ATOM 661 O O . GLY A 1 87 ? -14.107 11.500 17.631 1.00 48.38 87 GLY A O 1
ATOM 662 N N . TYR A 1 88 ? -11.855 11.276 17.578 1.00 55.59 88 TYR A N 1
ATOM 663 C CA . TYR A 1 88 ? -11.427 12.177 16.528 1.00 55.59 88 TYR A CA 1
ATOM 664 C C . TYR A 1 88 ? -12.352 12.200 15.302 1.00 55.59 88 TYR A C 1
ATOM 666 O O . TYR A 1 88 ? -12.635 11.172 14.689 1.00 55.59 88 TYR A O 1
ATOM 674 N N . GLU A 1 89 ? -12.770 13.406 14.927 1.00 60.06 89 GLU A N 1
ATOM 675 C CA . GLU A 1 89 ? -13.470 13.718 13.681 1.00 60.06 89 GLU A CA 1
ATOM 676 C C . GLU A 1 89 ? -12.501 14.475 12.762 1.00 60.06 89 GLU A C 1
ATOM 678 O O . GLU A 1 89 ? -11.716 15.302 13.235 1.00 60.06 89 GLU A O 1
ATOM 683 N N . GLY A 1 90 ? -12.514 14.190 11.458 1.00 69.88 90 GLY A N 1
ATOM 684 C CA . GLY A 1 90 ? -11.627 14.861 10.503 1.00 69.88 90 GLY A CA 1
ATOM 685 C C . GLY A 1 90 ? -11.369 14.068 9.225 1.00 69.88 90 GLY A C 1
ATOM 686 O O . GLY A 1 90 ? -11.935 12.996 9.015 1.00 69.88 90 GLY A O 1
ATOM 687 N N . GLU A 1 91 ? -10.500 14.607 8.373 1.00 83.88 91 GLU A N 1
ATOM 688 C CA . GLU A 1 91 ? -10.046 13.979 7.130 1.00 83.88 91 GLU A CA 1
ATOM 689 C C . GLU A 1 91 ? -8.526 13.775 7.167 1.00 83.88 91 GLU A C 1
ATOM 691 O O . GLU A 1 91 ? -7.798 14.662 7.610 1.00 83.88 91 GLU A O 1
ATOM 696 N N . VAL A 1 92 ? -8.057 12.617 6.695 1.00 87.69 92 VAL A N 1
ATOM 697 C CA . VAL A 1 92 ? -6.634 12.325 6.469 1.00 87.69 92 VAL A CA 1
ATOM 698 C C . VAL A 1 92 ? -6.431 12.012 4.995 1.00 87.69 92 VAL A C 1
ATOM 700 O O . VAL A 1 92 ? -7.048 11.084 4.469 1.00 87.69 92 VAL A O 1
ATOM 703 N N . ARG A 1 93 ? -5.554 12.767 4.333 1.00 91.44 93 ARG A N 1
ATOM 704 C CA . ARG A 1 93 ? -5.221 12.610 2.912 1.00 91.44 93 ARG A CA 1
ATOM 705 C C . ARG A 1 93 ? -3.959 11.768 2.771 1.00 91.44 93 ARG A C 1
ATOM 707 O O . ARG A 1 93 ? -2.864 12.222 3.115 1.00 91.44 93 ARG A O 1
ATOM 714 N N . LEU A 1 94 ? -4.124 10.551 2.262 1.00 95.69 94 LEU A N 1
ATOM 715 C CA . LEU A 1 94 ? -3.076 9.545 2.110 1.00 95.69 94 LEU A CA 1
ATOM 716 C C . LEU A 1 94 ? -2.770 9.315 0.626 1.00 95.69 94 LEU A C 1
ATOM 718 O O . LEU A 1 94 ? -3.634 8.867 -0.128 1.00 95.69 94 LEU A O 1
ATOM 722 N N . GLY A 1 95 ? -1.537 9.600 0.216 1.00 97.56 95 GLY A N 1
ATOM 723 C CA . GLY A 1 95 ? -1.041 9.304 -1.12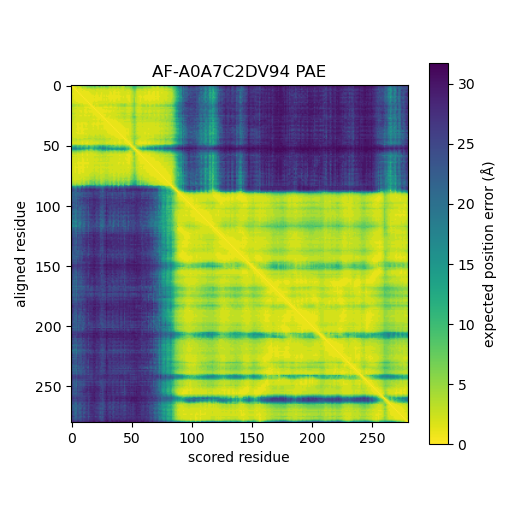8 1.00 97.56 95 GLY A CA 1
ATOM 724 C C . GLY A 1 95 ? -0.296 7.969 -1.185 1.00 97.56 95 GLY A C 1
ATOM 725 O O . GLY A 1 95 ? 0.515 7.684 -0.305 1.00 97.56 95 GLY A O 1
ATOM 726 N N . VAL A 1 96 ? -0.540 7.152 -2.211 1.00 97.38 96 VAL A N 1
ATOM 727 C CA . VAL A 1 96 ? 0.128 5.847 -2.384 1.00 97.38 96 VAL A CA 1
ATOM 728 C C . VAL A 1 96 ? 0.485 5.562 -3.855 1.00 97.38 96 VAL A C 1
ATOM 730 O O . VAL A 1 96 ? -0.339 5.806 -4.741 1.00 97.38 96 VAL A O 1
ATOM 733 N N . PRO A 1 97 ? 1.678 5.029 -4.168 1.00 94.94 97 PRO A N 1
ATOM 734 C CA . PRO A 1 97 ? 2.039 4.641 -5.526 1.00 94.94 97 PRO A CA 1
ATOM 735 C C . PRO A 1 97 ? 1.137 3.534 -6.067 1.00 94.94 97 PRO A C 1
ATOM 737 O O . PRO A 1 97 ? 0.722 2.652 -5.313 1.00 94.94 97 PRO A O 1
ATOM 740 N N . HIS A 1 98 ? 0.839 3.568 -7.369 1.00 90.62 98 HIS A N 1
ATOM 741 C CA . HIS A 1 98 ? 0.002 2.556 -8.032 1.00 90.62 98 HIS A CA 1
ATOM 742 C C . HIS A 1 98 ? 0.506 1.124 -7.794 1.00 90.62 98 HIS A C 1
ATOM 744 O O . HIS A 1 98 ? -0.285 0.201 -7.615 1.00 90.62 98 HIS A O 1
ATOM 750 N N . ASP A 1 99 ? 1.822 0.962 -7.741 1.00 90.50 99 ASP A N 1
ATOM 751 C CA . ASP A 1 99 ? 2.541 -0.305 -7.660 1.00 90.50 99 ASP A CA 1
ATOM 752 C C . ASP A 1 99 ? 2.595 -0.929 -6.257 1.00 90.50 99 ASP A C 1
ATOM 754 O O . ASP A 1 99 ? 2.991 -2.083 -6.150 1.00 90.50 99 ASP A O 1
ATOM 758 N N . ILE A 1 100 ? 2.169 -0.225 -5.198 1.00 93.69 100 ILE A N 1
ATOM 759 C CA . ILE A 1 100 ? 2.142 -0.768 -3.824 1.00 93.69 100 ILE A CA 1
ATOM 760 C C . ILE A 1 100 ? 0.796 -0.572 -3.114 1.00 93.69 100 ILE A C 1
ATOM 762 O O . ILE A 1 100 ? 0.709 -0.672 -1.889 1.00 93.69 100 ILE A O 1
ATOM 766 N N . VAL A 1 101 ? -0.283 -0.294 -3.856 1.00 93.88 101 VAL A N 1
ATOM 767 C CA . VAL A 1 101 ? -1.634 -0.247 -3.267 1.00 93.88 101 VAL A CA 1
ATOM 768 C C . VAL A 1 101 ? -2.018 -1.622 -2.719 1.00 93.88 101 VAL A C 1
ATOM 770 O O . VAL A 1 101 ? -2.528 -1.739 -1.609 1.00 93.88 101 VAL A O 1
ATOM 773 N N . TYR A 1 102 ? -1.760 -2.680 -3.478 1.00 92.12 102 TYR A N 1
ATOM 774 C CA . TYR A 1 102 ? -2.061 -4.050 -3.078 1.00 92.12 102 TYR A CA 1
ATOM 775 C C . TYR A 1 102 ? -0.777 -4.830 -2.777 1.00 92.12 102 TYR A C 1
ATOM 777 O O . TYR A 1 102 ? 0.241 -4.561 -3.408 1.00 92.12 102 TYR A O 1
ATOM 785 N N . PRO A 1 103 ? -0.850 -5.851 -1.902 1.00 90.31 103 PRO A N 1
ATOM 786 C CA . PRO A 1 103 ? -2.012 -6.251 -1.092 1.00 90.31 103 PRO A CA 1
ATOM 787 C C . PRO A 1 103 ? -2.195 -5.477 0.229 1.00 90.31 103 PRO A C 1
ATOM 789 O O . PRO A 1 103 ? -3.207 -5.675 0.904 1.00 90.31 103 PRO A O 1
ATOM 792 N N . GLN A 1 104 ? -1.246 -4.625 0.621 1.00 92.19 104 GLN A N 1
ATOM 793 C CA . GLN A 1 104 ? -1.144 -4.087 1.984 1.00 92.19 104 GLN A CA 1
ATOM 794 C C . GLN A 1 104 ? -2.191 -3.005 2.306 1.00 92.19 104 GLN A C 1
ATOM 796 O O . GLN A 1 104 ? -2.814 -3.061 3.370 1.00 92.19 104 GLN A O 1
ATOM 801 N N . MET A 1 105 ? -2.438 -2.037 1.411 1.00 95.25 105 MET A N 1
ATOM 802 C CA . MET A 1 105 ? -3.302 -0.882 1.714 1.00 95.25 105 MET A CA 1
ATOM 803 C C . MET A 1 105 ? -4.741 -1.269 2.103 1.00 95.25 105 MET A C 1
ATOM 805 O O . MET A 1 105 ? -5.248 -0.718 3.080 1.00 95.25 105 MET A O 1
ATOM 809 N N . PRO A 1 106 ? -5.420 -2.231 1.441 1.00 94.81 106 PRO A N 1
ATOM 810 C CA . PRO A 1 106 ? -6.743 -2.682 1.877 1.00 94.81 106 PRO A CA 1
ATOM 811 C C . PRO A 1 106 ? -6.797 -3.162 3.333 1.00 94.81 106 PRO A C 1
ATOM 813 O O . PRO A 1 106 ? -7.801 -2.939 4.010 1.00 94.81 106 PRO A O 1
ATOM 816 N N . VAL A 1 107 ? -5.733 -3.808 3.825 1.00 93.38 107 VAL A N 1
ATOM 817 C CA . VAL A 1 107 ? -5.645 -4.273 5.219 1.00 93.38 107 VAL A CA 1
ATOM 818 C C . VAL A 1 107 ? -5.580 -3.078 6.167 1.00 93.38 107 VAL A C 1
ATOM 820 O O . VAL A 1 107 ? -6.333 -3.034 7.142 1.00 93.38 107 VAL A O 1
ATOM 823 N N . VAL A 1 108 ? -4.752 -2.082 5.836 1.00 93.94 108 VAL A N 1
ATOM 824 C CA . VAL A 1 108 ? -4.630 -0.832 6.601 1.00 93.94 108 VAL A CA 1
ATOM 825 C C . VAL A 1 108 ? -5.966 -0.089 6.633 1.00 93.94 108 VAL A C 1
ATOM 827 O O . VAL A 1 108 ? -6.489 0.184 7.708 1.00 93.94 108 VAL A O 1
ATOM 830 N N . LEU A 1 109 ? -6.587 0.163 5.478 1.00 94.00 109 LEU A N 1
ATOM 831 C CA . LEU A 1 109 ? -7.863 0.888 5.401 1.00 94.00 109 LEU A CA 1
ATOM 832 C C . LEU A 1 109 ? -8.982 0.197 6.181 1.00 94.00 109 LEU A C 1
ATOM 834 O O . LEU A 1 109 ? -9.782 0.864 6.836 1.00 94.00 109 LEU A O 1
ATOM 838 N N . LYS A 1 110 ? -9.039 -1.140 6.136 1.00 92.62 110 LYS A N 1
ATOM 839 C CA . LYS A 1 110 ? -10.022 -1.915 6.899 1.00 92.62 110 LYS A CA 1
ATOM 840 C C . LYS A 1 110 ? -9.821 -1.744 8.405 1.00 92.62 110 LYS A C 1
ATOM 842 O O . LYS A 1 110 ? -10.808 -1.572 9.116 1.00 92.62 110 LYS A O 1
ATOM 847 N N . SER A 1 111 ? -8.573 -1.783 8.870 1.00 90.38 111 SER A N 1
ATOM 848 C CA . SER A 1 111 ? -8.229 -1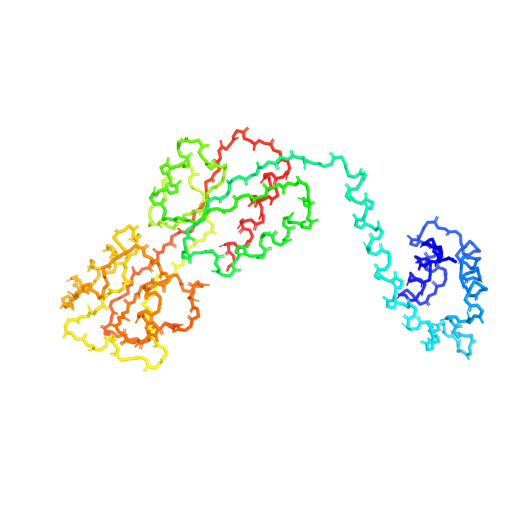.560 10.278 1.00 90.38 111 SER A CA 1
ATOM 849 C C . SER A 1 111 ? -8.612 -0.144 10.720 1.00 90.38 111 SER A C 1
ATOM 851 O O . SER A 1 111 ? -9.322 0.029 11.709 1.00 90.38 111 SER A O 1
ATOM 853 N N . LEU A 1 112 ? -8.256 0.871 9.925 1.00 88.62 112 LEU A N 1
ATOM 854 C CA . LEU A 1 112 ? -8.590 2.270 10.207 1.00 88.62 112 LEU A CA 1
ATOM 855 C C . LEU A 1 112 ? -10.097 2.529 10.259 1.00 88.62 112 LEU A C 1
ATOM 857 O O . LEU A 1 112 ? -10.558 3.235 11.149 1.00 88.62 112 LEU A O 1
ATOM 861 N N . ALA A 1 113 ? -10.879 1.938 9.354 1.00 87.94 113 ALA A N 1
ATOM 862 C CA . ALA A 1 113 ? -12.333 2.096 9.353 1.00 87.94 113 ALA A CA 1
ATOM 863 C C . ALA A 1 113 ? -13.011 1.470 10.588 1.00 87.94 113 ALA A C 1
ATOM 865 O O . ALA A 1 113 ? -14.096 1.902 10.980 1.00 87.94 113 ALA A O 1
ATOM 866 N N . GLN A 1 114 ? -12.390 0.449 11.190 1.00 86.75 114 GLN A N 1
ATOM 867 C CA . GLN A 1 114 ? -12.870 -0.186 12.421 1.00 86.75 114 GLN A CA 1
ATOM 868 C C . GLN A 1 114 ? -12.476 0.615 13.664 1.00 86.75 114 GLN A C 1
ATOM 870 O O . GLN A 1 114 ? -13.295 0.775 14.567 1.00 86.75 114 GLN A O 1
ATOM 875 N N . GLU A 1 115 ? -11.242 1.117 13.703 1.00 84.50 115 GLU A N 1
ATOM 876 C CA . GLU A 1 115 ? -10.683 1.822 14.861 1.00 84.50 115 GLU A CA 1
ATOM 877 C C . GLU A 1 115 ? -11.122 3.295 14.929 1.00 84.50 115 GLU A C 1
ATOM 879 O O . GLU A 1 115 ? -11.371 3.817 16.013 1.00 84.50 115 GLU A O 1
ATOM 884 N N . PHE A 1 116 ? -11.295 3.952 13.776 1.00 84.31 116 PHE A N 1
ATOM 885 C CA . PHE A 1 116 ? -11.661 5.369 13.664 1.00 84.31 116 PHE A CA 1
ATOM 886 C C . PHE A 1 116 ? -12.840 5.592 12.698 1.00 84.31 116 PHE A C 1
ATOM 888 O O . PHE A 1 116 ? -12.686 6.238 11.659 1.00 84.31 116 PHE A O 1
ATOM 895 N N . PRO A 1 117 ? -14.061 5.129 13.028 1.00 82.44 117 PRO A N 1
ATOM 896 C CA . PRO A 1 117 ? -15.210 5.159 12.114 1.00 82.44 117 PRO A CA 1
ATOM 897 C C . PRO A 1 117 ? -15.695 6.570 11.728 1.00 82.44 117 PRO A C 1
ATOM 899 O O . PRO A 1 117 ? -16.507 6.705 10.814 1.00 82.44 117 PRO A O 1
ATOM 902 N N . ARG A 1 118 ? -15.233 7.618 12.424 1.00 78.38 118 ARG A N 1
ATOM 903 C CA . ARG A 1 118 ? -15.555 9.031 12.149 1.00 78.38 118 ARG A CA 1
ATOM 904 C C . ARG A 1 118 ? -14.430 9.805 11.456 1.00 78.38 118 ARG A C 1
ATOM 906 O O . ARG A 1 118 ? -14.617 10.975 11.127 1.00 78.38 118 ARG A O 1
ATOM 913 N N . VAL A 1 119 ? -13.284 9.169 11.209 1.00 84.06 119 VAL A N 1
ATOM 914 C CA . VAL A 1 119 ? -12.195 9.756 10.423 1.00 84.06 119 VAL A CA 1
ATOM 915 C C . VAL A 1 119 ? -12.387 9.369 8.963 1.00 84.06 119 VAL A C 1
ATOM 917 O O . VAL A 1 119 ? -12.440 8.190 8.610 1.00 84.06 119 VAL A O 1
ATOM 920 N N . ARG A 1 120 ? -12.462 10.367 8.084 1.00 86.88 120 ARG A N 1
ATOM 921 C CA . ARG A 1 120 ? -12.481 10.151 6.640 1.00 86.88 120 ARG A CA 1
ATOM 922 C C . ARG A 1 120 ? -11.051 9.968 6.142 1.00 86.88 120 ARG A C 1
ATOM 924 O O . ARG A 1 120 ? -10.293 10.927 6.063 1.00 86.88 120 ARG A O 1
ATOM 931 N N . VAL A 1 121 ? -10.685 8.751 5.759 1.00 90.12 121 VAL A N 1
ATOM 932 C CA . VAL A 1 121 ? -9.419 8.504 5.056 1.00 90.12 121 VAL A CA 1
ATOM 933 C C . VAL A 1 121 ? -9.648 8.707 3.561 1.00 90.12 121 VAL A C 1
ATOM 935 O O . VAL A 1 121 ? -10.393 7.954 2.933 1.00 90.12 121 VAL A O 1
ATOM 938 N N . ASN A 1 122 ? -9.039 9.745 2.996 1.00 92.38 122 ASN A N 1
ATOM 939 C CA . ASN A 1 122 ? -9.057 10.028 1.568 1.00 92.38 122 ASN A CA 1
ATOM 940 C C . ASN A 1 122 ? -7.780 9.456 0.944 1.00 92.38 122 ASN A C 1
ATOM 942 O O . ASN A 1 122 ? -6.690 9.983 1.163 1.00 92.38 122 ASN A O 1
ATOM 946 N N . LEU A 1 123 ? -7.917 8.330 0.242 1.00 95.62 123 LEU A N 1
ATOM 947 C CA . LEU A 1 123 ? -6.811 7.650 -0.425 1.00 95.62 123 LEU A CA 1
ATOM 948 C C . LEU A 1 123 ? -6.729 8.097 -1.883 1.00 95.62 123 LEU A C 1
ATOM 950 O O . LEU A 1 123 ? -7.683 7.911 -2.640 1.00 95.62 123 LEU A O 1
ATOM 954 N N . MET A 1 124 ? -5.562 8.579 -2.297 1.00 96.00 124 MET A N 1
ATOM 955 C CA . MET A 1 124 ? -5.279 8.891 -3.694 1.00 96.00 124 MET A CA 1
ATOM 956 C C . MET A 1 124 ? -4.073 8.090 -4.155 1.00 96.00 124 MET A C 1
ATOM 958 O O . MET A 1 124 ? -3.080 7.962 -3.437 1.00 96.00 124 MET A O 1
ATOM 962 N N . SER A 1 125 ? -4.153 7.570 -5.376 1.00 94.25 125 SER A N 1
ATOM 963 C CA . SER A 1 125 ? -3.044 6.859 -5.993 1.00 94.25 125 SER A CA 1
ATOM 964 C C . SER A 1 125 ? -2.487 7.639 -7.172 1.00 94.25 125 SER A C 1
ATOM 966 O O . SER A 1 125 ? -3.251 8.161 -7.982 1.00 94.25 125 SER A O 1
ATOM 968 N N . SER A 1 126 ? -1.163 7.749 -7.236 1.00 93.69 126 SER A N 1
ATOM 969 C CA . SER A 1 126 ? -0.445 8.478 -8.285 1.00 93.69 126 SER A CA 1
ATOM 970 C C . SER A 1 126 ? 1.002 7.986 -8.375 1.00 93.69 126 SER A C 1
ATOM 972 O O . SER A 1 126 ? 1.426 7.136 -7.600 1.00 93.69 126 SER A O 1
ATOM 974 N N . PHE A 1 127 ? 1.791 8.518 -9.303 1.00 92.56 127 PHE A N 1
ATOM 975 C CA . PHE A 1 127 ? 3.219 8.209 -9.404 1.00 92.56 127 PHE A CA 1
ATOM 976 C C . PHE A 1 127 ? 4.017 8.947 -8.325 1.00 92.56 127 PHE A C 1
ATOM 978 O O . PHE A 1 127 ? 3.722 10.103 -8.022 1.00 92.56 127 PHE A O 1
ATOM 985 N N . THR A 1 128 ? 5.077 8.318 -7.802 1.00 93.94 128 THR A N 1
ATOM 986 C CA . THR A 1 128 ? 5.941 8.880 -6.745 1.00 93.94 128 THR A CA 1
ATOM 987 C C . THR A 1 128 ? 6.370 10.321 -7.007 1.00 93.94 128 THR A C 1
ATOM 989 O O . THR A 1 128 ? 6.328 11.134 -6.089 1.00 93.94 128 THR A O 1
ATOM 992 N N . LYS A 1 129 ? 6.714 10.668 -8.254 1.00 91.44 129 LYS A N 1
ATOM 993 C CA . LYS A 1 129 ? 7.071 12.042 -8.629 1.00 91.44 129 LYS A CA 1
ATOM 994 C C . LYS A 1 129 ? 5.969 13.043 -8.254 1.00 91.44 129 LYS A C 1
ATOM 996 O O . LYS A 1 129 ? 6.227 13.982 -7.511 1.00 91.44 129 LYS A O 1
ATOM 1001 N N . PHE A 1 130 ? 4.741 12.797 -8.708 1.00 93.75 130 PHE A N 1
ATOM 1002 C CA . PHE A 1 130 ? 3.604 13.674 -8.432 1.00 93.75 130 PHE A CA 1
ATOM 1003 C C . PHE A 1 130 ? 3.208 13.655 -6.957 1.00 93.75 130 PHE A C 1
ATOM 1005 O O . PHE A 1 130 ? 2.911 14.702 -6.399 1.00 93.75 130 PHE A O 1
ATOM 1012 N N . LEU A 1 131 ? 3.270 12.489 -6.302 1.00 95.62 131 LEU A N 1
ATOM 1013 C CA . LEU A 1 131 ? 3.004 12.388 -4.865 1.00 95.62 131 LEU A CA 1
ATOM 1014 C C . LEU A 1 131 ? 3.952 13.273 -4.049 1.00 95.62 131 LEU A C 1
ATOM 1016 O O . LEU A 1 131 ? 3.496 13.950 -3.130 1.00 95.62 131 LEU A O 1
ATOM 1020 N N . LYS A 1 132 ? 5.248 13.303 -4.387 1.00 94.38 132 LYS A N 1
ATOM 1021 C CA . LYS A 1 132 ? 6.235 14.158 -3.710 1.00 94.38 132 LYS A CA 1
ATOM 1022 C C . LYS A 1 132 ? 5.964 15.641 -3.963 1.00 94.38 132 LYS A C 1
ATOM 1024 O O . LYS A 1 132 ? 5.958 16.409 -3.001 1.00 94.38 132 LYS A O 1
ATOM 1029 N N . ASP A 1 133 ? 5.683 16.026 -5.208 1.00 93.19 133 ASP A N 1
ATOM 1030 C CA . ASP A 1 133 ? 5.352 17.414 -5.567 1.00 93.19 133 ASP A CA 1
ATOM 1031 C C . ASP A 1 133 ? 4.108 17.904 -4.796 1.00 93.19 133 ASP A C 1
ATOM 1033 O O . ASP A 1 133 ? 4.140 18.932 -4.113 1.00 93.19 133 ASP A O 1
ATOM 1037 N N . ASP A 1 134 ? 3.036 17.112 -4.804 1.00 93.00 134 ASP A N 1
ATOM 1038 C CA . ASP A 1 134 ? 1.775 17.401 -4.114 1.00 93.00 134 ASP A CA 1
ATOM 1039 C C . ASP A 1 134 ? 1.912 17.380 -2.579 1.00 93.00 134 ASP A C 1
ATOM 1041 O O . ASP A 1 134 ? 1.247 18.138 -1.858 1.00 93.00 134 ASP A O 1
ATOM 1045 N N . PHE A 1 135 ? 2.787 16.524 -2.046 1.00 92.69 135 PHE A N 1
ATOM 1046 C CA . PHE A 1 135 ? 3.084 16.466 -0.617 1.00 92.69 135 PHE A CA 1
ATOM 1047 C C . PHE A 1 135 ? 3.845 17.704 -0.142 1.00 92.69 135 PHE A C 1
ATOM 1049 O O . PHE A 1 135 ? 3.530 18.231 0.929 1.00 92.69 135 PHE A O 1
ATOM 1056 N N . VAL A 1 136 ? 4.774 18.231 -0.941 1.00 90.62 136 VAL A N 1
ATOM 1057 C CA . VAL A 1 136 ? 5.392 19.540 -0.674 1.00 90.62 136 VAL A CA 1
ATOM 1058 C C . VAL A 1 136 ? 4.344 20.656 -0.780 1.00 90.62 136 VAL A C 1
ATOM 1060 O O . VAL A 1 136 ? 4.321 21.560 0.055 1.00 90.62 136 VAL A O 1
ATOM 1063 N N . ALA A 1 137 ? 3.421 20.559 -1.741 1.00 87.69 137 ALA A N 1
ATOM 1064 C CA . ALA A 1 137 ? 2.420 21.584 -2.051 1.00 87.69 137 ALA A CA 1
ATOM 1065 C C . ALA A 1 137 ? 1.186 21.640 -1.128 1.00 87.69 137 ALA A C 1
ATOM 1067 O O . ALA A 1 137 ? 0.218 22.337 -1.438 1.00 87.69 137 ALA A O 1
ATOM 1068 N N . GLY A 1 138 ? 1.149 20.924 -0.007 1.00 85.44 138 GLY A N 1
ATOM 1069 C CA . GLY A 1 138 ? 0.009 21.033 0.914 1.00 85.44 138 GLY A CA 1
ATOM 1070 C C . GLY A 1 138 ? -1.070 19.945 0.769 1.00 85.44 138 GLY A C 1
ATOM 1071 O O . GLY A 1 138 ? -1.936 19.848 1.647 1.00 85.44 138 GLY A O 1
ATOM 1072 N N . GLN A 1 139 ? -1.005 19.089 -0.257 1.00 88.38 139 GLN A N 1
ATOM 1073 C CA . GLN A 1 139 ? -2.147 18.265 -0.692 1.00 88.38 139 GLN A CA 1
ATOM 1074 C C . GLN A 1 139 ? -2.307 16.935 0.050 1.00 88.38 139 GLN A C 1
ATOM 1076 O O . GLN A 1 139 ? -3.431 16.479 0.233 1.00 88.38 139 GLN A O 1
ATOM 1081 N N . TYR A 1 140 ? -1.209 16.355 0.533 1.00 91.00 140 TYR A N 1
ATOM 1082 C CA . TYR A 1 140 ? -1.220 15.119 1.320 1.00 91.00 140 TYR A CA 1
ATOM 1083 C C . TYR A 1 140 ? -0.758 15.353 2.756 1.00 91.00 140 TYR A C 1
ATOM 1085 O O . TYR A 1 140 ? 0.112 16.191 2.997 1.00 91.00 140 TYR A O 1
ATOM 1093 N N . ASP A 1 141 ? -1.318 14.603 3.700 1.00 89.12 141 ASP A N 1
ATOM 1094 C CA . ASP A 1 141 ? -0.865 14.589 5.095 1.00 89.12 141 ASP A CA 1
ATOM 1095 C C . ASP A 1 141 ? 0.210 13.505 5.297 1.00 89.12 141 ASP A C 1
ATOM 1097 O O . ASP A 1 141 ? 1.194 13.711 6.018 1.00 89.12 141 ASP A O 1
ATOM 1101 N N . ILE A 1 142 ? 0.045 12.379 4.592 1.00 94.94 142 ILE A N 1
ATOM 1102 C CA . ILE A 1 142 ? 0.961 11.237 4.551 1.00 94.94 142 ILE A CA 1
ATOM 1103 C C . ILE A 1 142 ? 1.093 10.777 3.095 1.00 94.94 142 ILE A C 1
ATOM 1105 O O . ILE A 1 142 ? 0.090 10.704 2.381 1.00 94.94 142 ILE A O 1
ATOM 1109 N N . ILE A 1 143 ? 2.303 10.431 2.661 1.00 97.19 143 ILE A N 1
ATOM 1110 C CA . ILE A 1 143 ? 2.513 9.704 1.403 1.00 97.19 143 ILE A CA 1
ATOM 1111 C C . ILE A 1 143 ? 3.403 8.484 1.615 1.00 97.19 143 ILE A C 1
ATOM 1113 O O . ILE A 1 143 ? 4.324 8.503 2.434 1.00 97.19 143 ILE A O 1
ATOM 1117 N N . LEU A 1 144 ? 3.136 7.445 0.832 1.00 97.56 144 LEU A N 1
ATOM 1118 C CA . LEU A 1 144 ? 4.098 6.397 0.531 1.00 97.56 144 LEU A CA 1
ATOM 1119 C C . LEU A 1 144 ? 4.761 6.675 -0.820 1.00 97.56 144 LEU A C 1
ATOM 1121 O O . LEU A 1 144 ? 4.174 7.320 -1.693 1.00 97.56 144 LEU A O 1
ATOM 1125 N N . THR A 1 145 ? 5.971 6.165 -1.012 1.00 96.75 145 THR A N 1
ATOM 1126 C CA . THR A 1 145 ? 6.714 6.264 -2.273 1.00 96.75 145 THR A CA 1
ATOM 1127 C C . THR A 1 145 ? 7.546 5.010 -2.526 1.00 96.75 145 THR A C 1
ATOM 1129 O O . THR A 1 145 ? 7.822 4.245 -1.603 1.00 96.75 145 THR A O 1
ATOM 1132 N N . THR A 1 146 ? 7.957 4.808 -3.779 1.00 95.00 146 THR A N 1
ATOM 1133 C CA . THR A 1 146 ? 8.999 3.846 -4.155 1.00 95.00 146 THR A CA 1
ATOM 1134 C C . THR A 1 146 ? 10.180 4.600 -4.743 1.00 95.00 146 THR A C 1
ATOM 1136 O O . THR A 1 146 ? 10.020 5.302 -5.743 1.00 95.00 146 THR A O 1
ATOM 1139 N N . GLU A 1 147 ? 11.344 4.480 -4.116 1.00 93.50 147 GLU A N 1
ATOM 1140 C CA . GLU A 1 147 ? 12.530 5.286 -4.420 1.00 93.50 147 GLU A CA 1
ATOM 1141 C C . GLU A 1 147 ? 13.781 4.405 -4.449 1.00 93.50 147 GLU A C 1
ATOM 1143 O O . GLU A 1 147 ? 13.872 3.416 -3.721 1.00 93.50 147 GLU A O 1
ATOM 1148 N N . ASP A 1 148 ? 14.749 4.749 -5.293 1.00 90.00 148 ASP A N 1
ATOM 1149 C CA . ASP A 1 148 ? 16.093 4.167 -5.246 1.00 90.00 148 ASP A CA 1
ATOM 1150 C C . ASP A 1 148 ? 16.906 4.798 -4.108 1.00 90.00 148 ASP A C 1
ATOM 1152 O O . ASP A 1 148 ? 17.459 4.094 -3.264 1.00 90.00 148 ASP A O 1
ATOM 1156 N N . GLU A 1 149 ? 16.885 6.127 -4.039 1.00 88.00 149 GLU A N 1
ATOM 1157 C CA . GLU A 1 149 ? 17.550 6.960 -3.049 1.00 88.00 149 GLU A CA 1
ATOM 1158 C C . GLU A 1 149 ? 16.516 7.879 -2.377 1.00 88.00 149 GLU A C 1
ATOM 1160 O O . GLU A 1 149 ? 16.100 8.892 -2.948 1.00 88.00 149 GLU A O 1
ATOM 1165 N N . PRO A 1 150 ? 16.071 7.540 -1.155 1.00 87.50 150 PRO A N 1
ATOM 1166 C CA . PRO A 1 150 ? 15.048 8.304 -0.453 1.00 87.50 150 PRO A CA 1
ATOM 1167 C C . PRO A 1 150 ? 15.490 9.739 -0.156 1.00 87.50 150 PRO A C 1
ATOM 1169 O O . PRO A 1 150 ? 16.555 9.986 0.415 1.00 87.50 150 PRO A O 1
ATOM 1172 N N . GLY A 1 151 ? 14.636 10.704 -0.499 1.00 82.94 151 GLY A N 1
ATOM 1173 C CA . GLY A 1 151 ? 14.871 12.119 -0.188 1.00 82.94 151 GLY A CA 1
ATOM 1174 C C . GLY A 1 151 ? 14.745 12.460 1.312 1.00 82.94 151 GLY A C 1
ATOM 1175 O O . GLY A 1 151 ? 14.196 11.668 2.084 1.00 82.94 151 GLY A O 1
ATOM 1176 N N . PRO A 1 152 ? 15.171 13.669 1.739 1.00 83.50 152 PRO A N 1
ATOM 1177 C CA . PRO A 1 152 ? 15.096 14.112 3.134 1.00 83.50 152 PRO A CA 1
ATOM 1178 C C . PRO A 1 152 ? 13.690 13.979 3.734 1.00 83.50 152 PRO A C 1
ATOM 1180 O O . PRO A 1 152 ? 12.706 14.376 3.114 1.00 83.50 152 PRO A O 1
ATOM 1183 N N . GLY A 1 153 ? 13.602 13.454 4.959 1.00 85.69 153 GLY A N 1
ATOM 1184 C CA . GLY A 1 153 ? 12.327 13.223 5.651 1.00 85.69 153 GLY A CA 1
ATOM 1185 C C . GLY A 1 153 ? 11.611 11.925 5.263 1.00 85.69 153 GLY A C 1
ATOM 1186 O O . GLY A 1 153 ? 10.545 11.656 5.811 1.00 85.69 153 GLY A O 1
ATOM 1187 N N . GLY A 1 154 ? 12.193 11.130 4.359 1.00 92.62 154 GLY A N 1
ATOM 1188 C CA . GLY A 1 154 ? 11.710 9.796 4.020 1.00 92.62 154 GLY A CA 1
ATOM 1189 C C . GLY A 1 154 ? 12.162 8.768 5.045 1.00 92.62 154 GLY A C 1
ATOM 1190 O O . GLY A 1 154 ? 13.357 8.574 5.263 1.00 92.62 154 GLY A O 1
ATOM 1191 N N . GLU A 1 155 ? 11.204 8.097 5.667 1.00 95.12 155 GLU A N 1
ATOM 1192 C CA . GLU A 1 155 ? 11.446 6.916 6.487 1.00 95.12 155 GLU A CA 1
ATOM 1193 C C . GLU A 1 155 ? 11.386 5.672 5.596 1.00 95.12 155 GLU A C 1
ATOM 1195 O O . GLU A 1 155 ? 10.351 5.398 4.992 1.00 95.12 155 GLU A O 1
ATOM 1200 N N . ILE A 1 156 ? 12.476 4.908 5.510 1.00 96.31 156 ILE A N 1
ATOM 1201 C CA . ILE A 1 156 ? 12.483 3.633 4.780 1.00 96.31 156 ILE A CA 1
ATOM 1202 C C . ILE A 1 156 ? 11.700 2.605 5.596 1.00 96.31 156 ILE A C 1
ATOM 1204 O O . ILE A 1 156 ? 12.112 2.247 6.698 1.00 96.31 156 ILE A O 1
ATOM 1208 N N . LEU A 1 157 ? 10.591 2.112 5.043 1.00 95.31 157 LEU A N 1
ATOM 1209 C CA . LEU A 1 157 ? 9.799 1.041 5.651 1.00 95.31 157 LEU A CA 1
ATOM 1210 C C . LEU A 1 157 ? 10.346 -0.337 5.281 1.00 95.31 157 LEU A C 1
ATOM 1212 O O . LEU A 1 157 ? 10.348 -1.255 6.098 1.00 95.31 157 LEU A O 1
ATOM 1216 N N . ALA A 1 158 ? 10.793 -0.471 4.034 1.00 94.88 158 ALA A N 1
ATOM 1217 C CA . ALA A 1 158 ? 11.201 -1.734 3.446 1.00 94.88 158 ALA A CA 1
ATOM 1218 C C . ALA A 1 158 ? 12.054 -1.516 2.198 1.00 94.88 158 ALA A C 1
ATOM 1220 O O . ALA A 1 158 ? 11.850 -0.555 1.462 1.00 94.88 158 ALA A O 1
ATOM 1221 N N . THR A 1 159 ? 12.934 -2.470 1.907 1.00 95.00 159 THR A N 1
ATOM 1222 C CA . THR A 1 159 ? 13.604 -2.603 0.610 1.00 95.00 159 THR A CA 1
ATOM 1223 C C . THR A 1 159 ? 13.133 -3.897 -0.040 1.00 95.00 159 THR A C 1
ATOM 1225 O O . THR A 1 159 ? 13.042 -4.927 0.637 1.00 95.00 159 THR A O 1
ATOM 1228 N N . ARG A 1 160 ? 12.778 -3.847 -1.327 1.00 94.06 160 ARG A N 1
ATOM 1229 C CA . ARG A 1 160 ? 12.243 -4.988 -2.083 1.00 94.06 160 ARG A CA 1
ATOM 1230 C C . ARG A 1 160 ? 12.892 -5.095 -3.450 1.00 94.06 160 ARG A C 1
ATOM 1232 O O . ARG A 1 160 ? 13.299 -4.094 -4.038 1.00 94.06 160 ARG A O 1
ATOM 1239 N N . ASP A 1 161 ? 12.943 -6.320 -3.957 1.00 95.31 161 ASP A N 1
ATOM 1240 C CA . ASP A 1 161 ? 13.406 -6.583 -5.311 1.00 95.31 161 ASP A CA 1
ATOM 1241 C C . ASP A 1 161 ? 12.430 -6.004 -6.335 1.00 95.31 161 ASP A C 1
ATOM 1243 O O . ASP A 1 161 ? 11.218 -6.250 -6.280 1.00 95.31 161 ASP A O 1
ATOM 1247 N N . LEU A 1 162 ? 12.990 -5.293 -7.310 1.00 96.31 162 LEU A N 1
ATOM 1248 C CA . LEU A 1 162 ? 12.310 -4.979 -8.552 1.00 96.31 162 LEU A CA 1
ATOM 1249 C C . LEU A 1 162 ? 12.530 -6.159 -9.507 1.00 96.31 162 LEU A C 1
ATOM 1251 O O . LEU A 1 162 ? 13.664 -6.583 -9.741 1.00 96.31 162 LEU A O 1
ATOM 1255 N N . VAL A 1 163 ? 11.450 -6.716 -10.047 1.00 96.94 163 VAL A N 1
ATOM 1256 C CA . VAL A 1 163 ? 11.493 -7.928 -10.876 1.00 96.94 163 VAL A CA 1
ATOM 1257 C C . VAL A 1 163 ? 10.798 -7.711 -12.208 1.00 96.94 163 VAL A C 1
ATOM 1259 O O . VAL A 1 163 ? 9.841 -6.944 -12.302 1.00 96.94 163 VAL A O 1
ATOM 1262 N N . TRP A 1 164 ? 11.276 -8.401 -13.242 1.00 98.00 164 TRP A N 1
ATOM 1263 C CA . TRP A 1 164 ? 10.579 -8.475 -14.522 1.00 98.00 164 TRP A CA 1
ATOM 1264 C C . TRP A 1 164 ? 9.312 -9.314 -14.380 1.00 98.00 164 TRP A C 1
ATOM 1266 O O . TRP A 1 164 ? 9.348 -10.392 -13.786 1.00 98.00 164 TRP A O 1
ATOM 1276 N N . VAL A 1 165 ? 8.214 -8.833 -14.959 1.00 97.56 165 VAL A N 1
ATOM 1277 C CA . VAL A 1 165 ? 6.926 -9.531 -14.983 1.00 97.56 165 VAL A CA 1
ATOM 1278 C C . VAL A 1 165 ? 6.373 -9.646 -16.398 1.00 97.56 165 VAL A C 1
ATOM 1280 O O . VAL A 1 165 ? 6.565 -8.751 -17.229 1.00 97.56 165 VAL A O 1
ATOM 1283 N N . GLY A 1 166 ? 5.680 -10.749 -16.661 1.00 97.56 166 GLY A N 1
ATOM 1284 C CA . GLY A 1 166 ? 5.070 -11.085 -17.947 1.00 97.56 166 GLY A CA 1
ATOM 1285 C C . GLY A 1 166 ? 3.766 -11.855 -17.761 1.00 97.56 166 GLY A C 1
ATOM 1286 O O . GLY A 1 166 ? 3.357 -12.118 -16.631 1.00 97.56 166 GLY A O 1
ATOM 1287 N N . ALA A 1 167 ? 3.104 -12.209 -18.863 1.00 97.56 167 ALA A N 1
ATOM 1288 C CA . ALA A 1 167 ? 1.967 -13.123 -18.815 1.00 97.56 167 ALA A CA 1
ATOM 1289 C C . ALA A 1 167 ? 2.388 -14.502 -18.267 1.00 97.56 167 ALA A C 1
ATOM 1291 O O . ALA A 1 167 ? 3.513 -14.930 -18.544 1.00 97.56 167 ALA A O 1
ATOM 1292 N N . PRO A 1 168 ? 1.491 -15.213 -17.563 1.00 95.94 168 PRO A N 1
ATOM 1293 C CA . PRO A 1 168 ? 1.691 -16.611 -17.211 1.00 95.94 168 PRO A CA 1
ATOM 1294 C C . PRO A 1 168 ? 1.996 -17.462 -18.439 1.00 95.94 168 PRO A C 1
ATOM 1296 O O . PRO A 1 168 ? 1.305 -17.333 -19.453 1.00 95.94 168 PRO A O 1
ATOM 1299 N N . ASP A 1 169 ? 3.041 -18.288 -18.357 1.00 93.38 169 ASP A N 1
ATOM 1300 C CA . ASP A 1 169 ? 3.548 -19.098 -19.481 1.00 93.38 169 ASP A CA 1
ATOM 1301 C C . ASP A 1 169 ? 3.903 -18.265 -20.739 1.00 93.38 169 ASP A C 1
ATOM 1303 O O . ASP A 1 169 ? 3.971 -18.773 -21.865 1.00 93.38 169 ASP A O 1
ATOM 1307 N N . GLY A 1 170 ? 4.124 -16.959 -20.555 1.00 94.69 170 GLY A N 1
ATOM 1308 C CA . GLY A 1 170 ? 4.344 -15.995 -21.623 1.00 94.69 170 GLY A CA 1
ATOM 1309 C C . GLY A 1 170 ? 5.697 -16.144 -22.317 1.00 94.69 170 GLY A C 1
ATOM 1310 O O . GLY A 1 170 ? 6.706 -16.563 -21.742 1.00 94.69 170 GLY A O 1
ATOM 1311 N N . THR A 1 171 ? 5.737 -15.730 -23.581 1.00 96.19 171 THR A N 1
ATOM 1312 C CA . THR A 1 171 ? 6.922 -15.789 -24.452 1.00 96.19 171 THR A CA 1
ATOM 1313 C C . THR A 1 171 ? 7.407 -14.411 -24.893 1.00 96.19 171 THR A C 1
ATOM 1315 O O . THR A 1 171 ? 8.450 -14.310 -25.546 1.00 96.19 171 THR A O 1
ATOM 1318 N N . ALA A 1 172 ? 6.699 -13.330 -24.541 1.00 95.62 172 ALA A N 1
ATOM 1319 C CA . ALA A 1 172 ? 7.056 -11.967 -24.933 1.00 95.62 172 ALA A CA 1
ATOM 1320 C C . ALA A 1 172 ? 8.495 -11.601 -24.549 1.00 95.62 172 ALA A C 1
ATOM 1322 O O . ALA A 1 172 ? 9.197 -10.948 -25.323 1.00 95.62 172 ALA A O 1
ATOM 1323 N N . TRP A 1 173 ? 8.971 -12.086 -23.399 1.00 96.25 173 TRP A N 1
ATOM 1324 C CA . TRP A 1 173 ? 10.327 -11.836 -22.904 1.00 96.25 173 TRP A CA 1
ATOM 1325 C C . TRP A 1 173 ? 11.443 -12.438 -23.762 1.00 96.25 173 TRP A C 1
ATOM 1327 O O . TRP A 1 173 ? 12.597 -12.020 -23.648 1.00 96.25 173 TRP A O 1
ATOM 1337 N N . GLN A 1 174 ? 11.121 -13.397 -24.631 1.00 95.44 174 GLN A N 1
ATOM 1338 C CA . GLN A 1 174 ? 12.073 -14.036 -25.543 1.00 95.44 174 GLN A CA 1
ATOM 1339 C C . GLN A 1 174 ? 12.224 -13.257 -26.856 1.00 95.44 174 GLN A C 1
ATOM 1341 O O . GLN A 1 174 ? 13.194 -13.448 -27.588 1.00 95.44 174 GLN A O 1
ATOM 1346 N N . ARG A 1 175 ? 11.282 -12.357 -27.167 1.00 94.38 175 ARG A N 1
ATOM 1347 C CA . ARG A 1 175 ? 11.261 -11.600 -28.425 1.00 94.38 175 ARG A CA 1
ATOM 1348 C C . ARG A 1 175 ? 12.244 -10.434 -28.387 1.00 94.38 175 ARG A C 1
ATOM 1350 O O . ARG A 1 175 ? 12.529 -9.876 -27.326 1.00 94.38 175 ARG A O 1
ATOM 1357 N N . ARG A 1 176 ? 12.774 -10.068 -29.554 1.00 95.12 176 ARG A N 1
ATOM 1358 C CA . ARG A 1 176 ? 13.672 -8.921 -29.745 1.00 95.12 176 ARG A CA 1
ATOM 1359 C C . ARG A 1 176 ? 13.218 -8.120 -30.983 1.00 95.12 176 ARG A C 1
ATOM 1361 O O . ARG A 1 176 ? 12.996 -8.755 -32.013 1.00 95.12 176 ARG A O 1
ATOM 1368 N N . PRO A 1 177 ? 13.091 -6.778 -30.913 1.00 95.31 177 PRO A N 1
ATOM 1369 C CA . PRO A 1 177 ? 13.242 -5.954 -29.713 1.00 95.31 177 PRO A CA 1
ATOM 1370 C C . PRO A 1 177 ? 12.218 -6.322 -28.629 1.00 95.31 177 PRO A C 1
ATOM 1372 O O . PRO A 1 177 ? 11.106 -6.767 -28.910 1.00 95.31 177 PRO A O 1
ATOM 1375 N N . LEU A 1 178 ? 12.646 -6.218 -27.376 1.00 96.94 178 LEU A N 1
ATOM 1376 C CA . LEU A 1 178 ? 11.830 -6.511 -26.210 1.00 96.94 178 LEU A CA 1
ATOM 1377 C C . LEU A 1 178 ? 10.791 -5.399 -26.024 1.00 96.94 178 LEU A C 1
ATOM 1379 O O . LEU A 1 178 ? 11.152 -4.233 -25.875 1.00 96.94 178 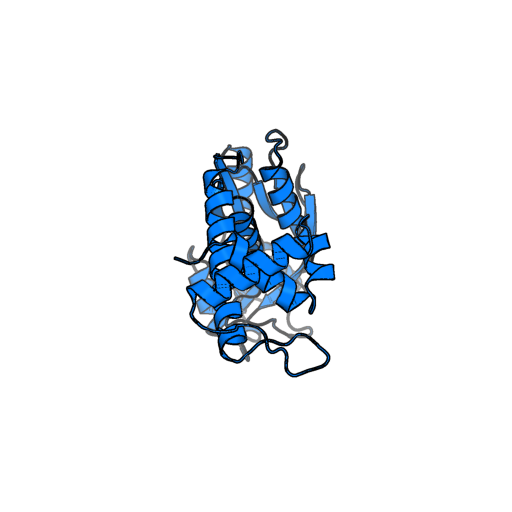LEU A O 1
ATOM 1383 N N . ARG A 1 179 ? 9.505 -5.751 -26.019 1.00 97.06 179 ARG A N 1
ATOM 1384 C CA . ARG A 1 179 ? 8.417 -4.772 -25.886 1.00 97.06 179 ARG A CA 1
ATOM 1385 C C . ARG A 1 179 ? 8.159 -4.465 -24.415 1.00 97.06 179 ARG A C 1
ATOM 1387 O O . ARG A 1 179 ? 7.832 -5.371 -23.651 1.00 97.06 179 ARG A O 1
ATOM 1394 N N . LEU A 1 180 ? 8.286 -3.198 -24.029 1.00 96.62 180 LEU A N 1
ATOM 1395 C CA . LEU A 1 180 ? 8.127 -2.735 -22.650 1.00 96.62 180 LEU A CA 1
ATOM 1396 C C . LEU A 1 180 ? 6.771 -2.067 -22.416 1.00 96.62 180 LEU A C 1
ATOM 1398 O O . LEU A 1 180 ? 6.364 -1.183 -23.171 1.00 96.62 180 LEU A O 1
ATOM 1402 N N . GLY A 1 181 ? 6.101 -2.451 -21.334 1.00 94.44 181 GLY A N 1
ATOM 1403 C CA . GLY A 1 181 ? 4.883 -1.823 -20.837 1.00 94.44 181 GLY A CA 1
ATOM 1404 C C . GLY A 1 181 ? 5.185 -0.918 -19.647 1.00 94.44 181 GLY A C 1
ATOM 1405 O O . GLY A 1 181 ? 5.211 -1.388 -18.512 1.00 94.44 181 GLY A O 1
ATOM 1406 N N . PHE A 1 182 ? 5.405 0.374 -19.892 1.00 92.25 182 PHE A N 1
ATOM 1407 C CA . PHE A 1 182 ? 5.540 1.383 -18.837 1.00 92.25 182 PHE A CA 1
ATOM 1408 C C . PHE A 1 182 ? 4.919 2.708 -19.260 1.00 92.25 182 PHE A C 1
ATOM 1410 O O . PHE A 1 182 ? 5.043 3.116 -20.415 1.00 92.25 182 PHE A O 1
ATOM 1417 N N . LYS A 1 183 ? 4.364 3.433 -18.290 1.00 88.75 183 LYS A N 1
ATOM 1418 C CA . LYS A 1 183 ? 4.055 4.851 -18.453 1.00 88.75 183 LYS A CA 1
ATOM 1419 C C . LYS A 1 183 ? 5.349 5.683 -18.452 1.00 88.75 183 LYS A C 1
ATOM 1421 O O . LYS A 1 183 ? 6.354 5.287 -17.864 1.00 88.75 183 LYS A O 1
ATOM 1426 N N . ASP A 1 184 ? 5.347 6.843 -19.099 1.00 85.69 184 ASP A N 1
ATOM 1427 C CA . ASP A 1 184 ? 6.446 7.823 -19.077 1.00 85.69 184 ASP A CA 1
ATOM 1428 C C . ASP A 1 184 ? 6.817 8.335 -17.682 1.00 85.69 184 ASP A C 1
ATOM 1430 O O . ASP A 1 184 ? 7.997 8.527 -17.399 1.00 85.69 184 ASP A O 1
ATOM 1434 N N . THR A 1 185 ? 5.845 8.468 -16.783 1.00 86.88 185 THR A N 1
ATOM 1435 C CA . THR A 1 185 ? 6.071 8.893 -15.396 1.00 86.88 185 THR A CA 1
ATOM 1436 C C . THR A 1 185 ? 6.379 7.736 -14.445 1.00 86.88 185 THR A C 1
ATOM 1438 O O . THR A 1 185 ? 6.504 7.958 -13.241 1.00 86.88 185 THR A O 1
ATOM 1441 N N . CYS A 1 186 ? 6.464 6.499 -14.946 1.00 90.12 186 CYS A N 1
ATOM 1442 C CA . CYS A 1 186 ? 6.776 5.337 -14.123 1.00 90.12 186 CYS A CA 1
ATOM 1443 C C . CYS A 1 186 ? 8.241 5.379 -13.679 1.00 90.12 186 CYS A C 1
ATOM 1445 O O . CYS A 1 186 ? 9.150 5.410 -14.508 1.00 90.12 186 CYS A O 1
ATOM 1447 N N . PHE A 1 187 ? 8.467 5.307 -12.368 1.00 91.62 187 PHE A N 1
ATOM 1448 C CA . PHE A 1 187 ? 9.808 5.316 -11.787 1.00 91.62 187 PHE A CA 1
ATOM 1449 C C . PHE A 1 187 ? 10.659 4.111 -12.230 1.00 91.62 187 PHE A C 1
ATOM 1451 O O . PHE A 1 187 ? 11.870 4.220 -12.397 1.00 91.62 187 PHE A O 1
ATOM 1458 N N . PHE A 1 188 ? 10.025 2.968 -12.506 1.00 94.31 188 PHE A N 1
ATOM 1459 C CA . PHE A 1 188 ? 10.721 1.739 -12.903 1.00 94.31 188 PHE A CA 1
ATOM 1460 C C . PHE A 1 188 ? 11.200 1.762 -14.356 1.00 94.31 188 PHE A C 1
ATOM 1462 O O . PHE A 1 188 ? 12.131 1.038 -14.706 1.00 94.31 188 PHE A O 1
ATOM 1469 N N . ARG A 1 189 ? 10.585 2.595 -15.206 1.00 93.88 189 ARG A N 1
ATOM 1470 C CA . ARG A 1 189 ? 10.887 2.678 -16.639 1.00 93.88 189 ARG A CA 1
ATOM 1471 C C . ARG A 1 189 ? 12.360 2.997 -16.926 1.00 93.88 189 ARG A C 1
ATOM 1473 O O . ARG A 1 189 ? 12.980 2.202 -17.632 1.00 93.88 189 ARG A O 1
ATOM 1480 N N . PRO A 1 190 ? 12.947 4.099 -16.413 1.00 94.56 190 PRO A N 1
ATOM 1481 C CA . PRO A 1 190 ? 14.350 4.411 -16.683 1.00 94.56 190 PRO A CA 1
ATOM 1482 C C . PRO A 1 190 ? 15.304 3.348 -16.127 1.00 94.56 190 PRO A C 1
ATOM 1484 O O . PRO A 1 190 ? 16.311 3.051 -16.764 1.00 94.56 190 PRO A O 1
ATOM 1487 N N . ILE A 1 191 ? 14.969 2.720 -14.992 1.00 95.81 191 ILE A N 1
ATOM 1488 C CA . ILE A 1 191 ? 15.760 1.620 -14.418 1.00 95.81 191 ILE A CA 1
ATOM 1489 C C . ILE A 1 191 ? 15.770 0.432 -15.383 1.00 95.81 191 ILE A C 1
ATOM 1491 O O . ILE A 1 191 ? 16.832 -0.049 -15.769 1.00 95.81 191 ILE A O 1
ATOM 1495 N N . ALA A 1 192 ? 14.592 -0.016 -15.818 1.00 96.56 192 ALA A N 1
ATOM 1496 C CA . ALA A 1 192 ? 14.433 -1.124 -16.752 1.00 96.56 192 ALA A CA 1
ATOM 1497 C C . ALA A 1 192 ? 15.183 -0.884 -18.072 1.00 96.56 192 ALA A C 1
ATOM 1499 O O . ALA A 1 192 ? 15.937 -1.749 -18.518 1.00 96.56 192 ALA A O 1
ATOM 1500 N N . GLN A 1 193 ? 15.025 0.304 -18.661 1.00 97.31 193 GLN A N 1
ATOM 1501 C CA . GLN A 1 193 ? 15.696 0.692 -19.904 1.00 97.31 193 GLN A CA 1
ATOM 1502 C C . GLN A 1 193 ? 17.220 0.688 -19.747 1.00 97.31 193 GLN A C 1
ATOM 1504 O O . GLN A 1 193 ? 17.902 -0.003 -20.499 1.00 97.31 193 GLN A O 1
ATOM 1509 N N . ALA A 1 194 ? 17.750 1.346 -18.712 1.00 97.31 194 ALA A N 1
ATOM 1510 C CA . ALA A 1 194 ? 19.191 1.409 -18.474 1.00 97.31 194 ALA A CA 1
ATOM 1511 C C . ALA A 1 194 ? 19.818 0.019 -18.265 1.00 97.31 194 ALA A C 1
ATOM 1513 O O . ALA A 1 194 ? 20.934 -0.240 -18.717 1.00 97.31 194 ALA A O 1
ATOM 1514 N N . ARG A 1 195 ? 19.102 -0.902 -17.603 1.00 97.06 195 ARG A N 1
ATOM 1515 C CA . ARG A 1 195 ? 19.561 -2.287 -17.409 1.00 97.06 195 ARG A CA 1
ATOM 1516 C C . ARG A 1 195 ? 19.600 -3.063 -18.723 1.00 97.06 195 ARG A C 1
ATOM 1518 O O . ARG A 1 195 ? 20.554 -3.805 -18.947 1.00 97.06 195 ARG A O 1
ATOM 1525 N N . LEU A 1 196 ? 18.597 -2.891 -19.583 1.00 97.50 196 LEU A N 1
ATOM 1526 C CA . LEU A 1 196 ? 18.565 -3.518 -20.906 1.00 97.50 196 LEU A CA 1
ATOM 1527 C C . LEU A 1 196 ? 19.644 -2.946 -21.831 1.00 97.50 196 LEU A C 1
ATOM 1529 O O . LEU A 1 196 ? 20.342 -3.724 -22.479 1.00 97.50 196 LEU A O 1
ATOM 1533 N N . ASP A 1 197 ? 19.842 -1.625 -21.822 1.00 98.06 197 ASP A N 1
ATOM 1534 C CA . ASP A 1 197 ? 20.891 -0.944 -22.588 1.00 98.06 197 ASP A CA 1
ATOM 1535 C C . ASP A 1 197 ? 22.284 -1.437 -22.181 1.00 98.06 197 ASP A C 1
ATOM 1537 O O . ASP A 1 197 ? 23.089 -1.816 -23.033 1.00 98.06 197 ASP A O 1
ATOM 1541 N N . ALA A 1 198 ? 22.553 -1.523 -20.873 1.00 97.44 198 ALA A N 1
ATOM 1542 C CA . ALA A 1 198 ? 23.815 -2.046 -20.347 1.00 97.44 198 ALA A CA 1
ATOM 1543 C C . ALA A 1 198 ? 24.052 -3.524 -20.711 1.00 97.44 198 ALA A C 1
ATOM 1545 O O . ALA A 1 198 ? 25.198 -3.949 -20.855 1.00 97.44 198 ALA A O 1
ATOM 1546 N N . ALA A 1 199 ? 22.980 -4.304 -20.874 1.00 96.44 199 ALA A N 1
ATOM 1547 C CA . ALA A 1 199 ? 23.034 -5.697 -21.312 1.00 96.44 199 ALA A CA 1
ATOM 1548 C C . ALA A 1 199 ? 23.052 -5.859 -22.847 1.00 96.44 199 ALA A C 1
ATOM 1550 O O . ALA A 1 199 ? 23.114 -6.988 -23.336 1.00 96.44 199 ALA A O 1
ATOM 1551 N N . GLY A 1 200 ? 22.976 -4.766 -23.616 1.00 97.00 200 GLY A N 1
ATOM 1552 C CA . GLY A 1 200 ? 22.903 -4.805 -25.079 1.00 97.00 200 GLY A CA 1
ATOM 1553 C C . GLY A 1 200 ? 21.618 -5.442 -25.619 1.00 97.00 200 GLY A C 1
ATOM 1554 O O . GLY A 1 200 ? 21.614 -5.976 -26.729 1.00 97.00 200 GLY A O 1
ATOM 1555 N N . ILE A 1 201 ? 20.532 -5.432 -24.839 1.00 97.50 201 ILE A N 1
ATOM 1556 C CA . ILE A 1 201 ? 19.246 -6.013 -25.232 1.00 97.50 201 ILE A CA 1
ATOM 1557 C C . ILE A 1 201 ? 18.407 -4.937 -25.932 1.00 97.50 201 ILE A C 1
ATOM 1559 O O . ILE A 1 201 ? 18.001 -3.979 -25.275 1.00 97.50 201 ILE A O 1
ATOM 1563 N N . PRO A 1 202 ? 18.087 -5.082 -27.233 1.00 97.69 202 PRO A N 1
ATOM 1564 C CA . PRO A 1 202 ? 17.249 -4.112 -27.926 1.00 97.69 202 PRO A CA 1
ATOM 1565 C C . PRO A 1 202 ? 15.829 -4.144 -27.362 1.00 97.69 202 PRO A C 1
ATOM 1567 O O . PRO A 1 202 ? 15.265 -5.223 -27.153 1.00 97.69 202 PRO A O 1
ATOM 1570 N N . TRP A 1 203 ? 15.239 -2.970 -27.162 1.00 97.75 203 TRP A N 1
ATOM 1571 C CA . TRP A 1 203 ? 13.891 -2.806 -26.631 1.00 97.75 203 TRP A CA 1
ATOM 1572 C C . TRP A 1 203 ? 13.119 -1.719 -27.377 1.00 97.75 203 TRP A C 1
ATOM 1574 O O . TRP A 1 203 ? 13.696 -0.837 -28.009 1.00 97.75 203 TRP A O 1
ATOM 1584 N N . GLU A 1 204 ? 11.796 -1.800 -27.296 1.00 96.62 204 GLU A N 1
ATOM 1585 C CA . GLU A 1 204 ? 10.864 -0.782 -27.779 1.00 96.62 204 GLU A CA 1
ATOM 1586 C C . GLU A 1 204 ? 9.732 -0.588 -26.764 1.00 96.62 204 GLU A C 1
ATOM 1588 O O . GLU A 1 204 ? 9.454 -1.468 -25.945 1.00 96.62 204 GLU A O 1
ATOM 1593 N N . MET A 1 205 ? 9.051 0.557 -26.805 1.00 93.81 205 MET A N 1
ATOM 1594 C CA . MET A 1 205 ? 7.840 0.747 -26.006 1.00 93.81 205 MET A CA 1
ATOM 1595 C C . MET A 1 205 ? 6.671 0.031 -26.683 1.00 93.81 205 MET A C 1
ATOM 1597 O O . MET A 1 205 ? 6.320 0.333 -27.818 1.00 93.81 205 MET A O 1
ATOM 1601 N N . GLY A 1 206 ? 6.058 -0.920 -25.979 1.00 82.88 206 GLY A N 1
ATOM 1602 C CA . GLY A 1 206 ? 4.890 -1.658 -26.464 1.00 82.88 206 GLY A CA 1
ATOM 1603 C C . GLY A 1 206 ? 3.563 -0.926 -26.251 1.00 82.88 206 GLY A C 1
ATOM 1604 O O . GLY A 1 206 ? 2.526 -1.425 -26.685 1.00 82.88 206 GLY A O 1
ATOM 1605 N N . PHE A 1 207 ? 3.596 0.222 -25.570 1.00 79.19 207 PHE A N 1
ATOM 1606 C CA . PHE A 1 207 ? 2.430 0.991 -25.160 1.00 79.19 207 PHE A CA 1
ATOM 1607 C C . PHE A 1 207 ? 2.704 2.498 -25.216 1.00 79.19 207 PHE A C 1
ATOM 1609 O O . PHE A 1 207 ? 3.748 2.967 -24.759 1.00 79.19 207 PHE A O 1
ATOM 1616 N N . GLU A 1 208 ? 1.720 3.241 -25.716 1.00 72.88 208 GLU A N 1
ATOM 1617 C CA . GLU A 1 208 ? 1.653 4.700 -25.684 1.00 72.88 208 GLU A CA 1
ATOM 1618 C C . GLU A 1 208 ? 0.332 5.088 -25.002 1.00 72.88 208 GLU A C 1
ATOM 1620 O O . GLU A 1 208 ? -0.747 4.774 -25.503 1.00 72.88 208 GLU A O 1
ATOM 1625 N N . GLY A 1 209 ? 0.398 5.714 -23.824 1.00 72.75 209 GLY A N 1
ATOM 1626 C CA . GLY A 1 209 ? -0.789 6.127 -23.073 1.00 72.75 209 GLY A CA 1
ATOM 1627 C C . GLY A 1 209 ? -0.536 6.333 -21.580 1.00 72.75 209 GLY A C 1
ATOM 1628 O O . GLY A 1 209 ? 0.582 6.174 -21.091 1.00 72.75 209 GLY A O 1
ATOM 1629 N N . GLU A 1 210 ? -1.597 6.680 -20.846 1.00 75.00 210 GLU A N 1
ATOM 1630 C CA . GLU A 1 210 ? -1.500 7.106 -19.439 1.00 75.00 210 GLU A CA 1
ATOM 1631 C C . GLU A 1 210 ? -2.153 6.153 -18.423 1.00 75.00 210 GLU A C 1
ATOM 1633 O O . GLU A 1 210 ? -2.070 6.391 -17.220 1.00 75.00 210 GLU A O 1
ATOM 1638 N N . CYS A 1 211 ? -2.807 5.083 -18.879 1.00 84.19 211 CYS A N 1
ATOM 1639 C CA . CYS A 1 211 ? -3.604 4.201 -18.026 1.00 84.19 211 CYS A CA 1
ATOM 1640 C C . CYS A 1 211 ? -2.826 2.937 -17.632 1.00 84.19 211 CYS A C 1
ATOM 1642 O O . CYS A 1 211 ? -2.583 2.067 -18.471 1.00 84.19 211 CYS A O 1
ATOM 1644 N N . GLU A 1 212 ? -2.489 2.814 -16.345 1.00 85.00 212 GLU A N 1
ATOM 1645 C CA . GLU A 1 212 ? -1.766 1.657 -15.793 1.00 85.00 212 GLU A CA 1
ATOM 1646 C C . GLU A 1 212 ? -2.514 0.339 -16.048 1.00 85.00 212 GLU A C 1
ATOM 1648 O O . GLU A 1 212 ? -1.910 -0.661 -16.421 1.00 85.00 212 GLU A O 1
ATOM 1653 N N . GLN A 1 213 ? -3.847 0.351 -15.967 1.00 88.00 213 GLN A N 1
ATOM 1654 C CA . GLN A 1 213 ? -4.674 -0.831 -16.217 1.00 88.00 213 GLN A CA 1
ATOM 1655 C C . GLN A 1 213 ? -4.543 -1.352 -17.657 1.00 88.00 213 GLN A C 1
ATOM 1657 O O . GLN A 1 213 ? -4.642 -2.556 -17.893 1.00 88.00 213 GLN A O 1
ATOM 1662 N N . VAL A 1 214 ? -4.308 -0.469 -18.635 1.00 89.88 214 VAL A N 1
ATOM 1663 C CA . VAL A 1 214 ? -4.099 -0.885 -20.031 1.00 89.88 214 VAL A CA 1
ATOM 1664 C C . VAL A 1 214 ? -2.712 -1.502 -20.210 1.00 89.88 214 VAL A C 1
ATOM 1666 O O . VAL A 1 214 ? -2.568 -2.481 -20.946 1.00 89.88 214 VAL A O 1
ATOM 1669 N N . ILE A 1 215 ? -1.702 -0.988 -19.503 1.00 90.94 215 ILE A N 1
ATOM 1670 C CA . ILE A 1 215 ? -0.365 -1.595 -19.464 1.00 90.94 215 ILE A CA 1
ATOM 1671 C C . ILE A 1 215 ? -0.458 -3.005 -18.881 1.00 90.94 215 ILE A C 1
ATOM 1673 O O . ILE A 1 215 ? 0.020 -3.951 -19.504 1.00 90.94 215 ILE A O 1
ATOM 1677 N N . GLU A 1 216 ? -1.122 -3.159 -17.736 1.00 91.50 216 GLU A N 1
ATOM 1678 C CA . GLU A 1 216 ? -1.316 -4.460 -17.091 1.00 91.50 216 GLU A CA 1
ATOM 1679 C C . GLU A 1 216 ? -2.033 -5.451 -18.010 1.00 91.50 216 GLU A C 1
ATOM 1681 O O . GLU A 1 216 ? -1.566 -6.577 -18.171 1.00 91.50 216 GLU A O 1
ATOM 1686 N N . ALA A 1 217 ? -3.101 -5.024 -18.689 1.00 92.56 217 ALA A N 1
ATOM 1687 C CA . ALA A 1 217 ? -3.803 -5.861 -19.660 1.00 92.56 217 ALA A CA 1
ATOM 1688 C C . ALA A 1 217 ? -2.908 -6.269 -20.845 1.00 92.56 217 ALA A C 1
ATOM 1690 O O . ALA A 1 217 ? -2.977 -7.405 -21.311 1.00 92.56 217 ALA A O 1
ATOM 1691 N N . THR A 1 218 ? -2.044 -5.367 -21.318 1.00 93.81 218 THR A N 1
ATOM 1692 C CA . THR A 1 218 ? -1.104 -5.637 -22.419 1.00 93.81 218 THR A CA 1
ATOM 1693 C C . THR A 1 218 ? -0.049 -6.667 -22.012 1.00 93.81 218 THR A C 1
ATOM 1695 O O . THR A 1 218 ? 0.273 -7.567 -22.791 1.00 93.81 218 THR A O 1
ATOM 1698 N N . VAL A 1 219 ? 0.473 -6.560 -20.787 1.00 95.62 219 VAL A N 1
ATOM 1699 C CA . VAL A 1 219 ? 1.435 -7.526 -20.238 1.00 95.62 219 VAL A CA 1
ATOM 1700 C C . VAL A 1 219 ? 0.763 -8.877 -20.004 1.00 95.62 219 VAL A C 1
ATOM 1702 O O . VAL A 1 219 ? 1.301 -9.894 -20.429 1.00 95.62 219 VAL A O 1
ATOM 1705 N N . ALA A 1 220 ? -0.436 -8.892 -19.417 1.00 95.69 220 ALA A N 1
ATOM 1706 C CA . ALA A 1 220 ? -1.215 -10.110 -19.184 1.00 95.69 220 ALA A CA 1
ATOM 1707 C C . ALA A 1 220 ? -1.610 -10.838 -20.485 1.00 95.69 220 ALA A C 1
ATOM 1709 O O . ALA A 1 220 ? -1.826 -12.046 -20.477 1.00 95.69 220 ALA A O 1
ATOM 1710 N N . ALA A 1 221 ? -1.678 -10.119 -21.609 1.00 95.56 221 ALA A N 1
ATOM 1711 C CA . ALA A 1 221 ? -1.941 -10.674 -22.937 1.00 95.56 221 ALA A CA 1
ATOM 1712 C C . ALA A 1 221 ? -0.680 -11.182 -23.675 1.00 95.56 221 ALA A C 1
ATOM 1714 O O . ALA A 1 221 ? -0.760 -11.488 -24.864 1.00 95.56 221 ALA A O 1
ATOM 1715 N N . ASP A 1 222 ? 0.482 -11.241 -23.012 1.00 97.06 222 ASP A N 1
ATOM 1716 C CA . ASP A 1 222 ? 1.781 -11.623 -23.599 1.00 97.06 222 ASP A CA 1
ATOM 1717 C C . ASP A 1 222 ? 2.206 -10.731 -24.788 1.00 97.06 222 ASP A C 1
ATOM 1719 O O . ASP A 1 222 ? 2.855 -11.171 -25.743 1.00 97.06 222 ASP A O 1
ATOM 1723 N N . LEU A 1 223 ? 1.822 -9.447 -24.766 1.00 95.81 223 LEU A N 1
ATOM 1724 C CA . LEU A 1 223 ? 2.166 -8.478 -25.819 1.00 95.81 223 LEU A CA 1
ATOM 1725 C C . LEU A 1 223 ? 3.351 -7.576 -25.450 1.00 95.81 223 LEU A C 1
ATOM 1727 O O . LEU A 1 223 ? 3.927 -6.934 -26.336 1.00 95.81 223 LEU A O 1
ATOM 1731 N N . ALA A 1 224 ? 3.703 -7.526 -24.167 1.00 96.38 224 ALA A N 1
ATOM 1732 C CA . ALA A 1 224 ? 4.823 -6.781 -23.605 1.00 96.38 224 ALA A CA 1
ATOM 1733 C C . ALA A 1 224 ? 5.246 -7.395 -22.261 1.00 96.38 224 ALA A C 1
ATOM 1735 O O . ALA A 1 224 ? 4.523 -8.211 -21.693 1.00 96.38 224 ALA A O 1
ATOM 1736 N N . ILE A 1 225 ? 6.391 -6.964 -21.733 1.00 97.25 225 ILE A N 1
ATOM 1737 C CA . ILE A 1 225 ? 6.792 -7.217 -20.344 1.00 97.25 225 ILE A CA 1
ATOM 1738 C C . ILE A 1 225 ? 6.926 -5.905 -19.573 1.00 97.25 225 ILE A C 1
ATOM 1740 O O . ILE A 1 225 ? 7.050 -4.834 -20.170 1.00 97.25 225 ILE A O 1
ATOM 1744 N N . SER A 1 226 ? 6.916 -5.967 -18.246 1.00 96.44 226 SER A N 1
ATOM 1745 C CA . SER A 1 226 ? 7.088 -4.794 -17.380 1.00 96.44 226 SER A CA 1
ATOM 1746 C C . SER A 1 226 ? 7.941 -5.138 -16.158 1.00 96.44 226 SER A C 1
ATOM 1748 O O . SER A 1 226 ? 8.494 -6.233 -16.069 1.00 96.44 226 SER A O 1
ATOM 1750 N N . ALA A 1 227 ? 8.058 -4.204 -15.220 1.00 95.88 227 ALA A N 1
ATOM 1751 C CA . ALA A 1 227 ? 8.697 -4.412 -13.929 1.00 95.88 227 ALA A CA 1
ATOM 1752 C C . ALA A 1 227 ? 7.729 -4.109 -12.783 1.00 95.88 227 ALA A C 1
ATOM 1754 O O . ALA A 1 227 ? 6.918 -3.180 -12.877 1.00 95.88 227 ALA A O 1
ATOM 1755 N N . ARG A 1 228 ? 7.811 -4.891 -11.705 1.00 95.19 228 ARG A N 1
ATOM 1756 C CA . ARG A 1 228 ? 6.999 -4.738 -10.489 1.00 95.19 228 ARG A CA 1
ATOM 1757 C C . ARG A 1 228 ? 7.818 -5.048 -9.247 1.00 95.19 228 ARG A C 1
ATOM 1759 O O . ARG A 1 228 ? 8.818 -5.761 -9.318 1.00 95.19 228 ARG A O 1
ATOM 1766 N N . MET A 1 229 ? 7.372 -4.529 -8.110 1.00 93.81 229 MET A N 1
ATOM 1767 C CA . MET A 1 229 ? 7.876 -4.963 -6.811 1.00 93.81 229 MET A CA 1
ATOM 1768 C C . MET A 1 229 ? 7.478 -6.427 -6.605 1.00 93.81 229 MET A C 1
ATOM 1770 O O . MET A 1 229 ? 6.324 -6.786 -6.850 1.00 93.81 229 MET A O 1
ATOM 1774 N N . ARG A 1 230 ? 8.420 -7.271 -6.167 1.00 92.19 230 ARG A N 1
ATOM 1775 C CA . ARG A 1 230 ? 8.209 -8.726 -6.030 1.00 92.19 230 ARG A CA 1
ATOM 1776 C C . ARG A 1 230 ? 6.963 -9.095 -5.209 1.00 92.19 230 ARG A C 1
ATOM 1778 O O . ARG A 1 230 ? 6.311 -10.085 -5.525 1.00 92.19 230 ARG A O 1
ATOM 1785 N N . ASP A 1 231 ? 6.601 -8.275 -4.226 1.00 88.44 231 ASP A N 1
ATOM 1786 C CA . ASP A 1 231 ? 5.474 -8.532 -3.318 1.00 88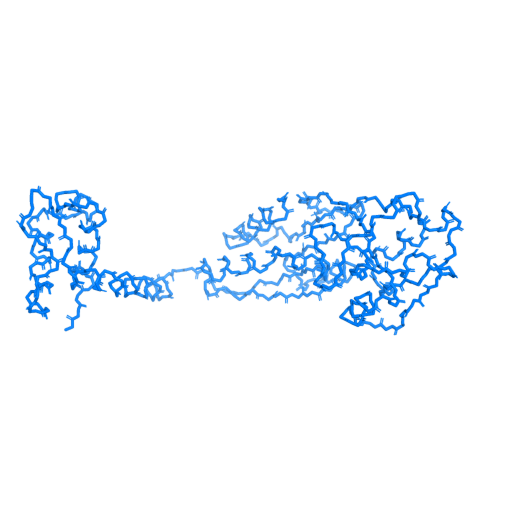.44 231 ASP A CA 1
ATOM 1787 C C . ASP A 1 231 ? 4.158 -7.862 -3.754 1.00 88.44 231 ASP A C 1
ATOM 1789 O O . ASP A 1 231 ? 3.136 -7.993 -3.078 1.00 88.44 231 ASP A O 1
ATOM 1793 N N . ALA A 1 232 ? 4.166 -7.144 -4.880 1.00 89.50 232 ALA A N 1
ATOM 1794 C CA . ALA A 1 232 ? 3.028 -6.386 -5.396 1.00 89.50 232 ALA A CA 1
ATOM 1795 C C . ALA A 1 232 ? 2.809 -6.669 -6.891 1.00 89.50 232 ALA A C 1
ATOM 1797 O O . ALA A 1 232 ? 2.769 -5.779 -7.743 1.00 89.50 232 ALA A O 1
ATOM 1798 N N . ILE A 1 233 ? 2.696 -7.956 -7.217 1.00 92.19 233 ILE A N 1
ATOM 1799 C CA . ILE A 1 233 ? 2.460 -8.430 -8.581 1.00 92.19 233 ILE A CA 1
ATOM 1800 C C . ILE A 1 233 ? 0.946 -8.420 -8.860 1.00 92.19 233 ILE A C 1
ATOM 1802 O O . ILE A 1 233 ? 0.192 -9.079 -8.134 1.00 92.19 233 ILE A O 1
ATOM 1806 N N . PRO A 1 234 ? 0.471 -7.685 -9.887 1.00 88.50 234 PRO A N 1
ATOM 1807 C CA . PRO A 1 234 ? -0.939 -7.675 -10.268 1.00 88.50 234 PRO A CA 1
ATOM 1808 C C . PRO A 1 234 ? -1.454 -9.059 -10.673 1.00 88.50 234 PRO A C 1
ATOM 1810 O O . PRO A 1 234 ? -0.703 -9.957 -11.048 1.00 88.50 234 PRO A O 1
ATOM 1813 N N . ARG A 1 235 ? -2.777 -9.237 -10.652 1.00 88.69 235 ARG A N 1
ATOM 1814 C CA . ARG A 1 235 ? -3.387 -10.475 -11.155 1.00 88.69 235 ARG A CA 1
ATOM 1815 C C . ARG A 1 235 ? -3.173 -10.606 -12.662 1.00 88.69 235 ARG A C 1
ATOM 1817 O O . ARG A 1 235 ? -3.322 -9.633 -13.390 1.00 88.69 235 ARG A O 1
ATOM 1824 N N . GLY A 1 236 ? -2.933 -11.833 -13.120 1.00 91.19 236 GLY A N 1
ATOM 1825 C CA . GLY A 1 236 ? -2.773 -12.132 -14.545 1.00 91.19 236 GLY A CA 1
ATOM 1826 C C . GLY A 1 236 ? -1.366 -11.880 -15.084 1.00 91.19 236 GLY A C 1
ATOM 1827 O O . GLY A 1 236 ? -1.177 -11.962 -16.291 1.00 91.19 236 GLY A O 1
ATOM 1828 N N . VAL A 1 237 ? -0.396 -11.602 -14.211 1.00 94.75 237 VAL A N 1
ATOM 1829 C CA . VAL A 1 237 ? 1.032 -11.546 -14.538 1.00 94.75 237 VAL A CA 1
ATOM 1830 C C . VAL A 1 237 ? 1.839 -12.309 -13.485 1.00 94.75 237 VAL A C 1
ATOM 1832 O O . VAL A 1 237 ? 1.382 -12.483 -12.355 1.00 94.75 237 VAL A O 1
ATOM 1835 N N . GLU A 1 238 ? 3.032 -12.766 -13.850 1.00 96.38 238 GLU A N 1
ATOM 1836 C CA . GLU A 1 238 ? 3.953 -13.489 -12.968 1.00 96.38 238 GLU A CA 1
ATOM 1837 C C . GLU A 1 238 ? 5.396 -13.014 -13.139 1.00 96.38 238 GLU A C 1
ATOM 1839 O O . GLU A 1 238 ? 5.729 -12.328 -14.110 1.00 96.38 238 GLU A O 1
ATOM 1844 N N . VAL A 1 239 ? 6.255 -13.365 -12.178 1.00 96.94 239 VAL A N 1
ATOM 1845 C CA . VAL A 1 239 ? 7.695 -13.109 -12.287 1.00 96.94 239 VAL A CA 1
ATOM 1846 C C . VAL A 1 239 ? 8.266 -13.928 -13.434 1.00 96.94 239 VAL A C 1
ATOM 1848 O O . VAL A 1 239 ? 8.040 -15.131 -13.520 1.00 96.94 239 VAL A O 1
ATOM 1851 N N . ILE A 1 240 ? 9.051 -13.281 -14.291 1.00 96.44 240 ILE A N 1
ATOM 1852 C CA . ILE A 1 240 ? 9.726 -13.965 -15.389 1.00 96.44 240 ILE A CA 1
ATOM 1853 C C . ILE A 1 240 ? 11.011 -14.603 -14.869 1.00 96.44 240 ILE A C 1
ATOM 1855 O O . ILE A 1 240 ? 12.007 -13.921 -14.623 1.00 96.44 240 ILE A O 1
ATOM 1859 N N . GLU A 1 241 ? 11.016 -15.928 -14.790 1.00 89.75 241 GLU A N 1
ATOM 1860 C CA . GLU A 1 241 ? 12.200 -16.731 -14.470 1.00 89.75 241 GLU A CA 1
ATOM 1861 C C . GLU A 1 241 ? 13.095 -16.902 -15.716 1.00 89.75 241 GLU A C 1
ATOM 1863 O O . GLU A 1 241 ? 13.266 -17.985 -16.272 1.00 89.75 241 GLU A O 1
ATOM 1868 N N . ALA A 1 242 ? 13.662 -15.791 -16.199 1.00 78.50 242 ALA A N 1
ATOM 1869 C CA . ALA A 1 242 ? 14.431 -15.727 -17.448 1.00 78.50 242 ALA A CA 1
ATOM 1870 C C . ALA A 1 242 ? 15.886 -16.239 -17.342 1.00 78.50 242 ALA A C 1
ATOM 1872 O O . ALA A 1 242 ? 16.639 -16.173 -18.325 1.00 78.50 242 ALA A O 1
ATOM 1873 N N . GLY A 1 243 ? 16.323 -16.700 -16.163 1.00 83.25 243 GLY A N 1
ATOM 1874 C CA . GLY A 1 243 ? 17.732 -16.985 -15.882 1.00 83.25 243 GLY A CA 1
ATOM 1875 C C . GLY A 1 243 ? 18.615 -15.780 -16.230 1.00 83.25 243 GLY A C 1
ATOM 1876 O O . GLY A 1 243 ? 18.339 -14.662 -15.812 1.00 83.25 243 GLY A O 1
ATOM 1877 N N . ASN A 1 244 ? 19.637 -15.988 -17.064 1.00 82.56 244 ASN A N 1
ATOM 1878 C CA . ASN A 1 244 ? 20.540 -14.917 -17.513 1.00 82.56 244 ASN A CA 1
ATOM 1879 C C . ASN A 1 244 ? 20.033 -14.133 -18.743 1.00 82.56 244 ASN A C 1
ATOM 1881 O O . ASN A 1 244 ? 20.770 -13.314 -19.288 1.00 82.56 244 ASN A O 1
ATOM 1885 N N . SER A 1 245 ? 18.809 -14.385 -19.219 1.00 90.44 245 SER A N 1
ATOM 1886 C CA . SER A 1 245 ? 18.289 -13.762 -20.453 1.00 90.44 245 SER A CA 1
ATOM 1887 C C . SER A 1 245 ? 17.761 -12.340 -20.244 1.00 90.44 245 SER A C 1
ATOM 1889 O O . SER A 1 245 ? 17.579 -11.610 -21.222 1.00 90.44 245 SER A O 1
ATOM 1891 N N . LEU A 1 246 ? 17.497 -11.959 -18.990 1.00 96.25 246 LEU A N 1
ATOM 1892 C CA . LEU A 1 246 ? 17.125 -10.608 -18.585 1.00 96.25 246 LEU A CA 1
ATOM 1893 C C . LEU A 1 246 ? 18.031 -10.153 -17.430 1.00 96.25 246 LEU A C 1
ATOM 1895 O O . LEU A 1 246 ? 18.286 -10.937 -16.515 1.00 96.25 246 LEU A O 1
ATOM 1899 N N . PRO A 1 247 ? 18.521 -8.903 -17.448 1.00 96.50 247 PRO A N 1
ATOM 1900 C CA . PRO A 1 247 ? 19.386 -8.392 -16.395 1.00 96.50 247 PRO A CA 1
ATOM 1901 C C . PRO A 1 247 ? 18.598 -8.183 -15.093 1.00 96.50 247 PRO A C 1
ATOM 1903 O O . PRO A 1 247 ? 17.419 -7.817 -15.146 1.00 96.50 247 PRO A O 1
ATOM 1906 N N . PRO A 1 248 ? 19.232 -8.337 -13.917 1.00 95.81 248 PRO A N 1
ATOM 1907 C CA . PRO A 1 248 ? 18.598 -7.987 -12.653 1.00 95.81 248 PRO A CA 1
ATOM 1908 C C . PRO A 1 248 ? 18.307 -6.483 -12.608 1.00 95.81 248 PRO A C 1
ATOM 1910 O O . PRO A 1 248 ? 19.139 -5.662 -13.003 1.00 95.81 248 PRO A O 1
ATOM 1913 N N . LEU A 1 249 ? 17.130 -6.115 -12.100 1.00 95.88 249 LEU A N 1
ATOM 1914 C CA . LEU A 1 249 ? 16.720 -4.711 -12.005 1.00 95.88 249 LEU A CA 1
ATOM 1915 C C . LEU A 1 249 ? 17.245 -4.020 -10.741 1.00 95.88 249 LEU A C 1
ATOM 1917 O O . LEU A 1 249 ? 17.440 -2.804 -10.743 1.00 95.88 249 LEU A O 1
ATOM 1921 N N . GLY A 1 250 ? 17.562 -4.800 -9.706 1.00 94.69 250 GLY A N 1
ATOM 1922 C CA . GLY A 1 250 ? 18.026 -4.311 -8.413 1.00 94.69 250 GLY A CA 1
ATOM 1923 C C . GLY A 1 250 ? 16.888 -4.216 -7.402 1.00 94.69 250 GLY A C 1
ATOM 1924 O O . GLY A 1 250 ? 15.897 -4.938 -7.500 1.00 94.69 250 GLY A O 1
ATOM 1925 N N . GLN A 1 251 ? 17.054 -3.337 -6.419 1.00 95.25 251 GLN A N 1
ATOM 1926 C CA . GLN A 1 251 ? 16.119 -3.166 -5.314 1.00 95.25 251 GLN A CA 1
ATOM 1927 C C . GLN A 1 251 ? 15.665 -1.716 -5.211 1.00 95.25 251 GLN A C 1
ATOM 1929 O O . GLN A 1 251 ? 16.410 -0.808 -5.576 1.00 95.25 251 GLN A O 1
ATOM 1934 N N . LEU A 1 252 ? 14.456 -1.519 -4.691 1.00 94.88 252 LEU A N 1
ATOM 1935 C CA . LEU A 1 252 ? 13.882 -0.213 -4.390 1.00 94.88 252 LEU A CA 1
ATOM 1936 C C . LEU A 1 252 ? 13.362 -0.170 -2.959 1.00 94.88 252 LEU A C 1
ATOM 1938 O O . LEU A 1 252 ? 12.980 -1.189 -2.380 1.00 94.88 252 LEU A O 1
ATOM 1942 N N . SER A 1 253 ? 13.339 1.032 -2.403 1.00 95.38 253 SER A N 1
ATOM 1943 C CA . SER A 1 253 ? 12.868 1.310 -1.055 1.00 95.38 253 SER A CA 1
ATOM 1944 C C . SER A 1 253 ? 11.432 1.818 -1.082 1.00 95.38 253 SER A C 1
ATOM 1946 O O . SER A 1 253 ? 11.119 2.783 -1.778 1.00 95.38 253 SER A O 1
ATOM 1948 N N . ILE A 1 254 ? 10.564 1.196 -0.286 1.00 96.25 254 ILE A N 1
ATOM 1949 C CA . ILE A 1 254 ? 9.252 1.738 0.062 1.00 96.25 254 ILE A CA 1
ATOM 1950 C C . ILE A 1 254 ? 9.464 2.728 1.201 1.00 96.25 254 ILE A C 1
ATOM 1952 O O . ILE A 1 254 ? 9.946 2.348 2.272 1.00 96.25 254 ILE A O 1
ATOM 1956 N N . CYS A 1 255 ? 9.112 3.988 0.971 1.00 96.88 255 CYS A N 1
ATOM 1957 C CA . CYS A 1 255 ? 9.359 5.065 1.921 1.00 96.88 255 CYS A CA 1
ATOM 1958 C C . CYS A 1 255 ? 8.060 5.724 2.374 1.00 96.88 255 CYS A C 1
ATOM 1960 O O . CYS A 1 255 ? 7.072 5.760 1.643 1.00 96.88 255 CYS A O 1
ATOM 1962 N N . LEU A 1 256 ? 8.080 6.253 3.592 1.00 96.94 256 LEU A N 1
ATOM 1963 C CA . LEU A 1 256 ? 6.989 6.968 4.233 1.00 96.94 256 LEU A CA 1
ATOM 1964 C C . LEU A 1 256 ? 7.412 8.410 4.494 1.00 96.94 256 LEU A C 1
ATOM 1966 O O . LEU A 1 256 ? 8.439 8.658 5.123 1.00 96.94 256 LEU A O 1
ATOM 1970 N N . TYR A 1 257 ? 6.576 9.353 4.073 1.00 95.12 257 TYR A N 1
ATOM 1971 C CA . TYR A 1 257 ? 6.711 10.762 4.418 1.00 95.12 257 TYR A CA 1
ATOM 1972 C C . TYR A 1 257 ? 5.460 11.215 5.162 1.00 95.12 257 TYR A C 1
ATOM 1974 O O . TYR A 1 257 ? 4.332 10.894 4.782 1.00 95.12 257 TYR A O 1
ATOM 1982 N N . ASN A 1 258 ? 5.655 11.995 6.220 1.00 91.81 258 ASN A N 1
ATOM 1983 C CA . ASN A 1 258 ? 4.577 12.641 6.956 1.00 91.81 258 ASN A CA 1
ATOM 1984 C C . ASN A 1 258 ? 4.952 14.091 7.253 1.00 91.81 258 ASN A C 1
ATOM 1986 O O . ASN A 1 258 ? 6.129 14.456 7.265 1.00 91.81 258 ASN A O 1
ATOM 1990 N N . ARG A 1 259 ? 3.952 14.944 7.474 1.00 75.12 259 ARG A N 1
ATOM 1991 C CA . ARG A 1 259 ? 4.213 16.373 7.670 1.00 75.12 259 ARG A CA 1
ATOM 1992 C C . ARG A 1 259 ? 4.798 16.770 9.021 1.00 75.12 259 ARG A C 1
ATOM 1994 O O . ARG A 1 259 ? 5.048 17.954 9.195 1.00 75.12 259 ARG A O 1
ATOM 2001 N N . GLY A 1 260 ? 5.006 15.871 9.981 1.00 60.59 260 GLY A N 1
ATOM 2002 C CA . GLY A 1 260 ? 5.603 16.167 11.298 1.00 60.59 260 GLY A CA 1
ATOM 2003 C C . GLY A 1 260 ? 4.848 17.159 12.213 1.00 60.59 260 GLY A C 1
ATOM 2004 O O . GLY A 1 260 ? 5.036 17.128 13.429 1.00 60.59 260 GLY A O 1
ATOM 2005 N N . PHE A 1 261 ? 3.979 18.019 11.667 1.00 47.41 261 PHE A N 1
ATOM 2006 C CA . PHE A 1 261 ? 3.241 19.074 12.368 1.00 47.41 261 PHE A CA 1
ATOM 2007 C C . PHE A 1 261 ? 1.838 18.644 12.823 1.00 47.41 261 PHE A C 1
ATOM 2009 O O . PHE A 1 261 ? 1.275 19.268 13.720 1.00 47.41 261 PHE A O 1
ATOM 2016 N N . GLN A 1 262 ? 1.272 17.576 12.251 1.00 54.78 262 GLN A N 1
ATOM 2017 C CA . GLN A 1 262 ? 0.018 16.982 12.721 1.00 54.78 262 GLN A CA 1
ATOM 2018 C C . GLN A 1 262 ? 0.335 15.889 13.744 1.00 54.78 262 GLN A C 1
ATOM 2020 O O . GLN A 1 262 ? 0.601 14.745 13.388 1.00 54.78 262 GLN A O 1
ATOM 2025 N N . LYS A 1 263 ? 0.340 16.260 15.028 1.00 53.59 263 LYS A N 1
ATOM 2026 C CA . LYS A 1 263 ? 0.425 15.307 16.139 1.00 53.59 263 LYS A CA 1
ATOM 2027 C C . LYS A 1 263 ? -0.975 14.992 16.644 1.00 53.59 263 LYS A C 1
ATOM 2029 O O . LYS A 1 263 ? -1.747 15.900 16.947 1.00 53.59 263 LYS A O 1
ATOM 2034 N N . GLY A 1 264 ? -1.285 13.708 16.748 1.00 66.75 264 GLY A N 1
ATOM 2035 C CA . GLY A 1 264 ? -2.556 13.222 17.260 1.00 66.75 264 GLY A CA 1
ATOM 2036 C C . GLY A 1 264 ? -2.619 11.704 17.141 1.00 66.75 264 GLY A C 1
ATOM 2037 O O . GLY A 1 264 ? -2.066 11.151 16.190 1.00 66.75 264 GLY A O 1
ATOM 2038 N N . PRO A 1 265 ? -3.310 11.018 18.060 1.00 71.19 265 PRO A N 1
ATOM 2039 C CA . PRO A 1 265 ? -3.256 9.561 18.130 1.00 71.19 265 PRO A CA 1
ATOM 2040 C C . PRO A 1 265 ? -3.821 8.871 16.885 1.00 71.19 265 PRO A C 1
ATOM 2042 O O . PRO A 1 265 ? -3.400 7.768 16.582 1.00 71.19 265 PRO A O 1
ATOM 2045 N N . VAL A 1 266 ? -4.691 9.526 16.104 1.00 80.56 266 VAL A N 1
ATOM 2046 C CA . VAL A 1 266 ? -5.117 9.008 14.789 1.00 80.56 266 VAL A CA 1
ATOM 2047 C C . VAL A 1 266 ? -3.942 8.911 13.820 1.00 80.56 266 VAL A C 1
ATOM 2049 O O . VAL A 1 266 ? -3.732 7.862 13.221 1.00 80.56 266 VAL A O 1
ATOM 2052 N N . ILE A 1 267 ? -3.166 9.989 13.664 1.00 83.75 267 ILE A N 1
ATOM 2053 C CA . ILE A 1 267 ? -2.006 10.005 12.764 1.00 83.75 267 ILE A CA 1
ATOM 2054 C C . ILE A 1 267 ? -0.951 9.019 13.264 1.00 83.75 267 ILE A C 1
ATOM 2056 O O . ILE A 1 267 ? -0.423 8.254 12.463 1.00 83.75 267 ILE A O 1
ATOM 2060 N N . ASP A 1 268 ? -0.698 8.963 14.573 1.00 84.44 268 ASP A N 1
ATOM 2061 C CA . ASP A 1 268 ? 0.267 8.020 15.147 1.00 84.44 268 ASP A CA 1
ATOM 2062 C C . ASP A 1 268 ? -0.142 6.560 14.892 1.00 84.44 268 ASP A C 1
ATOM 2064 O O . ASP A 1 268 ? 0.696 5.752 14.479 1.00 84.44 268 ASP A O 1
ATOM 2068 N N . THR A 1 269 ? -1.429 6.229 15.048 1.00 86.06 269 THR A N 1
ATOM 2069 C CA . THR A 1 269 ? -1.945 4.896 14.716 1.00 86.06 269 THR A CA 1
ATOM 2070 C C . THR A 1 269 ? -1.849 4.609 13.220 1.00 86.06 269 THR A C 1
ATOM 2072 O O . THR A 1 269 ? -1.389 3.528 12.855 1.00 86.06 269 THR A O 1
ATOM 2075 N N . ILE A 1 270 ? -2.215 5.552 12.342 1.00 90.62 270 ILE A N 1
ATOM 2076 C CA . ILE A 1 270 ? -2.087 5.377 10.883 1.00 90.62 270 ILE A CA 1
ATOM 2077 C C . ILE A 1 270 ? -0.631 5.094 10.509 1.00 90.62 270 ILE A C 1
ATOM 2079 O O . ILE A 1 270 ? -0.354 4.121 9.812 1.00 90.62 270 ILE A O 1
ATOM 2083 N N . LEU A 1 271 ? 0.310 5.901 11.004 1.00 92.69 271 LEU A N 1
ATOM 2084 C CA . LEU A 1 271 ? 1.736 5.707 10.746 1.00 92.69 271 LEU A CA 1
ATOM 2085 C C . LEU A 1 271 ? 2.220 4.353 11.284 1.00 92.69 271 LEU A C 1
ATOM 2087 O O . LEU A 1 271 ? 2.976 3.663 10.605 1.00 92.69 271 LEU A O 1
ATOM 2091 N N . GLY A 1 272 ? 1.771 3.943 12.475 1.00 93.25 272 GLY A N 1
ATOM 2092 C CA . GLY A 1 272 ? 2.071 2.626 13.040 1.00 93.25 272 GLY A CA 1
ATOM 2093 C C . GLY A 1 272 ? 1.551 1.472 12.179 1.00 93.25 272 GLY A C 1
ATOM 2094 O O . GLY A 1 272 ? 2.297 0.541 11.882 1.00 93.25 272 GLY A O 1
ATOM 2095 N N . GLN A 1 273 ? 0.301 1.552 11.719 1.00 93.31 273 GLN A N 1
ATOM 2096 C CA . GLN A 1 273 ? -0.296 0.537 10.848 1.00 93.31 273 GLN A CA 1
ATOM 2097 C C . GLN A 1 273 ? 0.401 0.470 9.482 1.00 93.31 273 GLN A C 1
ATOM 2099 O O . GLN A 1 273 ? 0.662 -0.629 8.998 1.00 93.31 273 GLN A O 1
ATOM 2104 N N . LEU A 1 274 ? 0.761 1.616 8.889 1.00 95.31 274 LEU A N 1
ATOM 2105 C CA . LEU A 1 274 ? 1.520 1.670 7.634 1.00 95.31 274 LEU A CA 1
ATOM 2106 C C . LEU A 1 274 ? 2.909 1.039 7.785 1.00 95.31 274 LEU A C 1
ATOM 2108 O O . LEU A 1 274 ? 3.288 0.214 6.956 1.00 95.31 274 LEU A O 1
ATOM 2112 N N . ARG A 1 275 ? 3.637 1.357 8.864 1.00 95.12 275 ARG A N 1
ATOM 2113 C CA . ARG A 1 275 ? 4.931 0.723 9.169 1.00 95.12 275 ARG A CA 1
ATOM 2114 C C . ARG A 1 275 ? 4.798 -0.789 9.270 1.00 95.12 275 ARG A C 1
ATOM 2116 O O . ARG A 1 275 ? 5.534 -1.502 8.604 1.00 95.12 275 ARG A O 1
ATOM 2123 N N . CYS A 1 276 ? 3.839 -1.283 10.052 1.00 93.38 276 CYS A N 1
ATOM 2124 C CA . CYS A 1 276 ? 3.626 -2.722 10.200 1.00 93.38 276 CYS A CA 1
ATOM 2125 C C . CYS A 1 276 ? 3.263 -3.398 8.871 1.00 93.38 276 CYS A C 1
ATOM 2127 O O . CYS A 1 276 ? 3.774 -4.476 8.580 1.00 93.38 276 CYS A O 1
ATOM 2129 N N . ALA A 1 277 ? 2.390 -2.780 8.073 1.00 93.38 277 ALA A N 1
ATOM 2130 C CA . ALA A 1 277 ? 1.898 -3.378 6.838 1.00 93.38 277 ALA A CA 1
ATOM 2131 C C . ALA A 1 277 ? 2.969 -3.460 5.742 1.00 93.38 277 ALA A C 1
ATOM 2133 O O . ALA A 1 277 ? 3.002 -4.451 5.021 1.00 93.38 277 ALA A O 1
ATOM 2134 N N . TYR A 1 278 ? 3.828 -2.444 5.623 1.00 92.81 278 TYR A N 1
ATOM 2135 C CA . TYR A 1 278 ? 4.833 -2.360 4.558 1.00 92.81 278 TYR A CA 1
ATOM 2136 C C . TYR A 1 278 ? 6.239 -2.800 4.980 1.00 92.81 278 TYR A C 1
ATOM 2138 O O . TYR A 1 278 ? 7.085 -2.969 4.109 1.00 92.81 278 TYR A O 1
ATOM 2146 N N . ALA A 1 279 ? 6.507 -3.006 6.275 1.00 86.38 279 ALA A N 1
ATOM 2147 C CA . ALA A 1 279 ? 7.765 -3.604 6.729 1.00 86.38 279 ALA A CA 1
ATOM 2148 C C . ALA A 1 279 ? 7.823 -5.125 6.489 1.00 86.38 279 ALA A C 1
ATOM 2150 O O . ALA A 1 279 ? 8.913 -5.653 6.254 1.00 86.38 279 ALA A O 1
ATOM 2151 N N . ALA A 1 280 ? 6.668 -5.803 6.544 1.00 63.00 280 ALA A N 1
ATOM 2152 C CA . ALA A 1 280 ? 6.510 -7.249 6.341 1.00 63.00 280 ALA A CA 1
ATOM 2153 C C . ALA A 1 280 ? 6.876 -7.686 4.919 1.00 63.00 280 ALA A C 1
ATOM 2155 O O . ALA A 1 280 ? 7.624 -8.677 4.801 1.00 63.00 280 ALA A O 1
#

Solvent-accessible surface area (backbone atoms only — not comparable to full-atom values): 15581 Å² total; per-residue (Å²): 134,88,56,66,71,27,39,52,45,45,51,42,23,65,74,63,51,31,58,68,62,26,11,65,77,69,77,46,51,51,67,58,43,52,50,31,42,51,53,48,24,64,74,66,76,44,68,40,59,40,80,90,50,105,52,66,40,67,28,79,63,21,55,56,45,49,60,51,42,54,52,53,49,51,53,48,52,51,50,46,47,73,74,65,56,90,68,69,73,52,76,45,33,35,35,35,27,72,65,59,43,49,73,44,45,63,58,46,54,54,51,45,52,69,77,36,73,60,43,45,75,46,78,46,71,44,45,43,69,58,47,51,54,38,41,74,71,68,68,35,52,32,36,45,33,73,32,84,74,76,57,94,76,47,44,77,45,32,75,44,48,38,36,51,30,23,13,74,96,47,62,34,83,77,43,78,61,28,29,32,37,56,43,90,75,39,80,62,42,65,54,52,50,53,42,31,56,76,68,70,47,60,64,44,76,58,53,87,69,87,56,66,70,57,38,52,51,38,18,40,67,37,62,12,26,34,74,36,42,70,82,27,67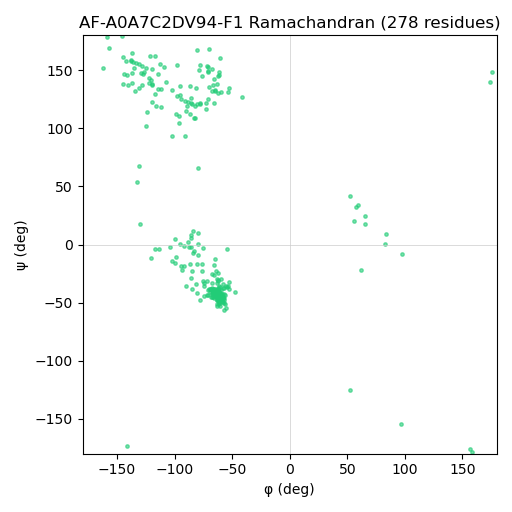,59,89,62,44,38,76,59,87,53,72,89,78,52,72,81,70,51,65,36,28,37,28,40,37,64,71,86,75,77,79,49,72,67,54,54,48,51,53,51,45,50,44,58,54,56,47,111

Mean predicted aligned error: 12.95 Å